Protein AF-A0A8H4TB45-F1 (afdb_monomer_lite)

Sequence (302 aa):
TLSYQISRRYGEVGLPQDTVHVNIKGSAGQSFGAYLAPGATLELEGDANDYVGKGLSGGRLIVYPPRNAVYKAEENIIIGNVCLYGATSGTCYFRGVAAERFAVRNSGVTAVVEGVGDHGCEYMTGGRILVLGSTGRNFAAGMSGGIAYVLDVNQDFHSKINMEMVEVSGLEDPAEIAFVRGLIEDHHHYTGSELAARILLDFNRALPRFVKVLPTDYKRVMLEEAAKAEAAKKAEFTLPKLPSTPAPEEEKKKHKHEEKKADLLDIEDSVSDSKAEKKRTALILDKTRGFMKYNRRSEKYR

Radius of gyration: 30.38 Å; chains: 1; bounding box: 102×66×42 Å

Foldseek 3Di:
DVQVVQCVVPNLVGDAAQQAEAEEEEEAEEQALAQPGANYEYAYADAYEYAAHHQHRHHEYEYEYHPPDPDQQLADARYYEQYNPLHAEYEYAERHEYEANACAQPRAYEYEYQEYEAAACALHAAHEYEHNYYYYAAYCHNPAFYKYKYQQPPVCVVVRYDPPFKDKDADDDPVVLVVNLVSLVVNCVRHVHPSSVVCNVVVVVSRRRIMMIGGPNHVVVVVVVVVVVVVVVVVVPPDDDDDDDDDDDDDDDDDDDDDDDDDDDDDDDDDDDPPPVVVPVVPPDDPDDPDDDDDDDDDDDD

pLDDT: mean 82.54, std 22.99, range [26.95, 98.56]

Structure (mmCIF, N/CA/C/O backbone):
data_AF-A0A8H4TB45-F1
#
_entry.id   AF-A0A8H4TB45-F1
#
loop_
_atom_site.group_PDB
_atom_site.id
_atom_site.type_symbol
_atom_site.label_atom_id
_atom_site.label_alt_id
_atom_site.label_comp_id
_atom_site.label_asym_id
_atom_site.label_entity_id
_atom_site.label_seq_id
_atom_site.pdbx_PDB_ins_code
_atom_site.Cartn_x
_atom_site.Cartn_y
_atom_site.Cartn_z
_atom_site.occupancy
_atom_site.B_iso_or_equiv
_atom_site.auth_seq_id
_atom_site.auth_comp_id
_atom_site.auth_asym_id
_atom_site.auth_atom_id
_atom_site.pdbx_PDB_model_num
ATOM 1 N N . THR A 1 1 ? 3.911 12.736 -16.464 1.00 82.12 1 THR A N 1
ATOM 2 C CA . THR A 1 1 ? 3.422 13.166 -17.798 1.00 82.12 1 THR A CA 1
ATOM 3 C C . THR A 1 1 ? 2.161 12.440 -18.234 1.00 82.12 1 THR A C 1
ATOM 5 O O . THR A 1 1 ? 1.221 13.122 -18.616 1.00 82.12 1 THR A O 1
ATOM 8 N N . LEU A 1 2 ? 2.092 11.103 -18.132 1.00 91.81 2 LEU A N 1
ATOM 9 C CA . LEU A 1 2 ? 0.875 10.329 -18.433 1.00 91.81 2 LEU A CA 1
ATOM 10 C C . LEU A 1 2 ? -0.345 10.811 -17.630 1.00 91.81 2 LEU A C 1
ATOM 12 O O . LEU A 1 2 ? -1.332 11.239 -18.220 1.00 91.81 2 LEU A O 1
ATOM 16 N N . SER A 1 3 ? -0.241 10.838 -16.298 1.00 93.06 3 SER A N 1
ATOM 17 C CA . SER A 1 3 ? -1.338 11.260 -15.416 1.00 93.06 3 SER A CA 1
ATOM 18 C C . SER A 1 3 ? -1.840 12.665 -15.728 1.00 93.06 3 SER A C 1
ATOM 20 O O . SER A 1 3 ? -3.037 12.890 -15.781 1.00 93.06 3 SER A O 1
ATOM 22 N N . TYR A 1 4 ? -0.932 13.598 -16.031 1.00 94.00 4 TYR A N 1
ATOM 23 C CA . TYR A 1 4 ? -1.295 14.959 -16.429 1.00 94.00 4 TYR A CA 1
ATOM 24 C C . TYR A 1 4 ? -2.170 14.981 -17.689 1.00 94.00 4 TYR A C 1
ATOM 26 O O . TYR A 1 4 ? -3.143 15.727 -17.744 1.00 94.00 4 TYR A O 1
ATOM 34 N N . GLN A 1 5 ? -1.849 14.160 -18.694 1.00 94.81 5 GLN A N 1
ATOM 35 C CA . GLN A 1 5 ? -2.656 14.067 -19.913 1.00 94.81 5 GLN A CA 1
ATOM 36 C C . GLN A 1 5 ? -4.030 13.448 -19.639 1.00 94.81 5 GLN A C 1
ATOM 38 O O . GLN A 1 5 ? -5.021 13.920 -20.194 1.00 94.81 5 GLN A O 1
ATOM 43 N N . ILE A 1 6 ? -4.100 12.441 -18.761 1.00 93.75 6 ILE A N 1
ATOM 44 C CA . ILE A 1 6 ? -5.364 11.826 -18.331 1.00 93.75 6 ILE A CA 1
ATOM 45 C C . ILE A 1 6 ? -6.219 12.860 -17.596 1.00 93.75 6 ILE A C 1
ATOM 47 O O . ILE A 1 6 ? -7.320 13.166 -18.046 1.00 93.75 6 ILE A O 1
ATOM 51 N N . SER A 1 7 ? -5.695 13.477 -16.537 1.00 93.38 7 SER A N 1
ATOM 52 C CA . SER A 1 7 ? -6.431 14.460 -15.736 1.00 93.38 7 SER A CA 1
ATOM 53 C C . SER A 1 7 ? -6.853 15.681 -16.553 1.00 93.38 7 SER A C 1
ATOM 55 O O . SER A 1 7 ? -7.939 16.211 -16.347 1.00 93.38 7 SER A O 1
ATOM 57 N N . ARG A 1 8 ? -6.052 16.119 -17.534 1.00 94.94 8 ARG A N 1
ATOM 58 C CA . ARG A 1 8 ? -6.453 17.219 -18.425 1.00 94.94 8 ARG A CA 1
ATOM 59 C C . ARG A 1 8 ? -7.607 16.883 -19.359 1.00 94.94 8 ARG A C 1
ATOM 61 O O . ARG A 1 8 ? -8.304 17.806 -19.769 1.00 94.94 8 ARG A O 1
ATOM 68 N N . ARG A 1 9 ? -7.765 15.618 -19.749 1.00 94.94 9 ARG A N 1
ATOM 69 C CA . ARG A 1 9 ? -8.818 15.187 -20.680 1.00 94.94 9 ARG A CA 1
ATOM 70 C C . ARG A 1 9 ? -10.074 14.699 -19.964 1.00 94.94 9 ARG A C 1
ATOM 72 O O . ARG A 1 9 ? -11.164 14.961 -20.450 1.00 94.94 9 ARG A O 1
ATOM 79 N N . TYR A 1 10 ? -9.913 14.020 -18.831 1.00 92.94 10 TYR A N 1
ATOM 80 C CA . TYR A 1 10 ? -10.989 13.312 -18.130 1.00 92.94 10 TYR A CA 1
ATOM 81 C C . TYR A 1 10 ? -11.271 13.858 -16.720 1.00 92.94 10 TYR A C 1
ATOM 83 O O . TYR A 1 10 ? -12.169 13.374 -16.036 1.00 92.94 10 TYR A O 1
ATOM 91 N N . GLY A 1 11 ? -10.533 14.881 -16.277 1.00 91.50 11 GLY A N 1
ATOM 92 C CA . GLY A 1 11 ? -10.716 15.495 -14.962 1.00 91.50 11 GLY A CA 1
ATOM 93 C C . GLY A 1 11 ? -10.368 14.552 -13.809 1.00 91.50 11 GLY A C 1
ATOM 94 O O . GLY A 1 11 ? -9.510 13.678 -13.939 1.00 91.50 11 GLY A O 1
ATOM 95 N N . GLU A 1 12 ? -11.037 14.755 -12.672 1.00 86.44 12 GLU A N 1
ATOM 96 C CA . GLU A 1 12 ? -10.841 13.965 -11.447 1.00 86.44 12 GLU A CA 1
ATOM 97 C C . GLU A 1 12 ? -11.384 12.537 -11.557 1.00 86.44 12 GLU A C 1
ATOM 99 O O . GLU A 1 12 ? -10.816 11.630 -10.959 1.00 86.44 12 GLU A O 1
ATOM 104 N N . VAL A 1 13 ? -12.441 12.324 -12.351 1.00 90.62 13 VAL A N 1
ATOM 105 C CA . VAL A 1 13 ? -13.028 10.989 -12.571 1.00 90.62 13 VAL A CA 1
ATOM 106 C C . VAL A 1 13 ? -12.013 10.052 -13.231 1.00 90.62 13 VAL A C 1
ATOM 108 O O . VAL A 1 13 ? -11.974 8.864 -12.926 1.00 90.62 13 VAL A O 1
ATOM 111 N N . GLY A 1 14 ? -11.154 10.596 -14.097 1.00 92.00 14 GLY A N 1
ATOM 112 C CA . GLY A 1 14 ? -10.117 9.832 -14.778 1.00 92.00 14 GLY A CA 1
ATOM 113 C C . GLY A 1 14 ? -10.690 8.811 -15.761 1.00 92.00 14 GLY A C 1
ATOM 114 O O . GLY A 1 14 ? -11.716 9.043 -16.401 1.00 92.00 14 GLY A O 1
ATOM 115 N N . LEU A 1 15 ? -9.980 7.699 -15.928 1.00 93.62 15 LEU A N 1
ATOM 116 C CA . LEU A 1 15 ? -10.375 6.599 -16.805 1.00 93.62 15 LEU A CA 1
ATOM 117 C C . LEU A 1 15 ? -10.959 5.434 -15.990 1.00 93.62 15 LEU A C 1
ATOM 119 O O . LEU A 1 15 ? -10.641 5.303 -14.805 1.00 93.62 15 LEU A O 1
ATOM 123 N N . PRO A 1 16 ? -11.750 4.543 -16.619 1.00 93.75 16 PRO A N 1
ATOM 124 C CA . PRO A 1 16 ? -12.086 3.255 -16.020 1.00 93.75 16 PRO A CA 1
ATOM 125 C C . PRO A 1 16 ? -10.830 2.499 -15.563 1.00 93.75 16 PRO A C 1
ATOM 127 O O . PRO A 1 16 ? -9.755 2.644 -16.154 1.00 93.75 16 PRO A O 1
ATOM 130 N N . GLN A 1 17 ? -10.967 1.684 -14.518 1.00 89.62 17 GLN A N 1
ATOM 131 C CA . GLN A 1 17 ? -9.856 0.916 -13.953 1.00 89.62 17 GLN A CA 1
ATOM 132 C C . GLN A 1 17 ? -9.145 0.078 -15.033 1.00 89.62 17 GLN A C 1
ATOM 134 O O . GLN A 1 17 ? -9.801 -0.489 -15.902 1.00 89.62 17 GLN A O 1
ATOM 139 N N . ASP A 1 18 ? -7.810 0.024 -14.977 1.00 89.19 18 ASP A N 1
ATOM 140 C CA . ASP A 1 18 ? -6.952 -0.748 -15.894 1.00 89.19 18 ASP A CA 1
ATOM 141 C C . ASP A 1 18 ? -7.068 -0.383 -17.391 1.00 89.19 18 ASP A C 1
ATOM 143 O O . ASP A 1 18 ? -6.648 -1.145 -18.259 1.00 89.19 18 ASP A O 1
ATOM 147 N N . THR A 1 19 ? -7.562 0.817 -17.724 1.00 94.12 19 THR A N 1
ATOM 148 C CA . THR A 1 19 ? -7.600 1.296 -19.121 1.00 94.12 19 THR A CA 1
ATOM 149 C C . THR A 1 19 ? -6.197 1.432 -19.722 1.00 94.12 19 THR A C 1
ATOM 151 O O . THR A 1 19 ? -5.995 1.173 -20.909 1.00 94.12 19 THR A O 1
ATOM 154 N N . VAL A 1 20 ? -5.219 1.868 -18.923 1.00 95.31 20 VAL A N 1
ATOM 155 C CA . VAL A 1 20 ? -3.820 1.998 -19.347 1.00 95.31 20 VAL A CA 1
ATOM 156 C C . VAL A 1 20 ? -2.955 1.128 -18.454 1.00 95.31 20 VAL A C 1
ATOM 158 O O . VAL A 1 20 ? -2.699 1.494 -17.312 1.00 95.31 20 VAL A O 1
ATOM 161 N N . HIS A 1 21 ? -2.458 0.016 -18.988 1.00 96.81 21 HIS A N 1
ATOM 162 C CA . HIS A 1 21 ? -1.525 -0.869 -18.290 1.00 96.81 21 HIS A CA 1
ATOM 163 C C . HIS A 1 21 ? -0.130 -0.736 -18.899 1.00 96.81 21 HIS A C 1
ATOM 165 O O . HIS A 1 21 ? 0.060 -0.963 -20.095 1.00 96.81 21 HIS A O 1
ATOM 171 N N . VAL A 1 22 ? 0.849 -0.340 -18.084 1.00 96.75 22 VAL A N 1
ATOM 172 C CA . VAL A 1 22 ? 2.247 -0.197 -18.506 1.00 96.75 22 VAL A CA 1
ATOM 173 C C . VAL A 1 22 ? 3.111 -1.205 -17.763 1.00 96.75 22 VAL A C 1
ATOM 175 O O . VAL A 1 22 ? 3.264 -1.107 -16.547 1.00 96.75 22 VAL A O 1
ATOM 178 N N . ASN A 1 23 ? 3.711 -2.125 -18.517 1.00 96.81 23 ASN A N 1
ATOM 179 C CA . ASN A 1 23 ? 4.646 -3.122 -18.000 1.00 96.81 23 ASN A CA 1
ATOM 180 C C . ASN A 1 23 ? 6.078 -2.620 -18.159 1.00 96.81 23 ASN A C 1
ATOM 182 O O . ASN A 1 23 ? 6.507 -2.269 -19.261 1.00 96.81 23 ASN A O 1
ATOM 186 N N . ILE A 1 24 ? 6.814 -2.586 -17.056 1.00 97.44 24 ILE A N 1
ATOM 187 C CA . ILE A 1 24 ? 8.153 -2.011 -16.960 1.00 97.44 24 ILE A CA 1
ATOM 188 C C . ILE A 1 24 ? 9.070 -3.063 -16.346 1.00 97.44 24 ILE A C 1
ATOM 190 O O . ILE A 1 24 ? 8.673 -3.795 -15.443 1.00 97.44 24 ILE A O 1
ATOM 194 N N . LYS A 1 25 ? 10.301 -3.147 -16.851 1.00 97.38 25 LYS A N 1
ATOM 195 C CA . LYS A 1 25 ? 11.325 -4.061 -16.341 1.00 97.38 25 LYS A CA 1
ATOM 196 C C . LYS A 1 25 ? 12.595 -3.295 -16.001 1.00 97.38 25 LYS A C 1
ATOM 198 O O . LYS A 1 25 ? 13.011 -2.441 -16.786 1.00 97.38 25 LYS A O 1
ATOM 203 N N . GLY A 1 26 ? 13.220 -3.640 -14.880 1.00 96.31 26 GLY A N 1
ATOM 204 C CA . GLY A 1 26 ? 14.464 -3.030 -14.403 1.00 96.31 26 GLY A CA 1
ATOM 205 C C . GLY A 1 26 ? 14.270 -2.199 -13.135 1.00 96.31 26 GLY A C 1
ATOM 206 O O . GLY A 1 26 ? 13.299 -2.391 -12.415 1.00 96.31 26 GLY A O 1
ATOM 207 N N . SER A 1 27 ? 15.197 -1.278 -12.870 1.00 97.12 27 SER A N 1
ATOM 208 C CA . SER A 1 27 ? 15.164 -0.435 -11.669 1.00 97.12 27 SER A CA 1
ATOM 209 C C . SER A 1 27 ? 14.551 0.930 -11.978 1.00 97.12 27 SER A C 1
ATOM 211 O O . SER A 1 27 ? 15.012 1.652 -12.872 1.00 97.12 27 SER A O 1
ATOM 213 N N . ALA A 1 28 ? 13.494 1.296 -11.258 1.00 97.31 28 ALA A N 1
ATOM 214 C CA . ALA A 1 28 ? 12.872 2.602 -11.379 1.00 97.31 28 ALA A CA 1
ATOM 215 C C . ALA A 1 28 ? 13.592 3.648 -10.512 1.00 97.31 28 ALA A C 1
ATOM 217 O O . ALA A 1 28 ? 13.928 3.436 -9.343 1.00 97.31 28 ALA A O 1
ATOM 218 N N . GLY A 1 29 ? 13.795 4.832 -11.090 1.00 96.69 29 GLY A N 1
ATOM 219 C CA . GLY A 1 29 ? 14.295 5.992 -10.357 1.00 96.69 29 GLY A CA 1
ATOM 220 C C . GLY A 1 29 ? 13.297 6.521 -9.320 1.00 96.69 29 GLY A C 1
ATOM 221 O O . GLY A 1 29 ? 12.229 5.955 -9.083 1.00 96.69 29 GLY A O 1
ATOM 222 N N . GLN A 1 30 ? 13.643 7.650 -8.707 1.00 96.94 30 GLN A N 1
ATOM 223 C CA . GLN A 1 30 ? 12.799 8.287 -7.697 1.00 96.94 30 GLN A CA 1
ATOM 224 C C . GLN A 1 30 ? 11.426 8.695 -8.251 1.00 96.94 30 GLN A C 1
ATOM 226 O O . GLN A 1 30 ? 11.291 9.084 -9.413 1.00 96.94 30 GLN A O 1
ATOM 231 N N . SER A 1 31 ? 10.417 8.710 -7.376 1.00 96.69 31 SER A N 1
ATOM 232 C CA . SER A 1 31 ? 9.051 9.157 -7.698 1.00 96.69 31 SER A CA 1
ATOM 233 C C . SER A 1 31 ? 8.347 8.320 -8.775 1.00 96.69 31 SER A C 1
ATOM 235 O O . SER A 1 31 ? 7.494 8.828 -9.511 1.00 96.69 31 SER A O 1
ATOM 237 N N . PHE A 1 32 ? 8.677 7.030 -8.867 1.00 97.81 32 PHE A N 1
ATOM 238 C CA . PHE A 1 32 ? 7.957 6.101 -9.730 1.00 97.81 32 PHE A CA 1
ATOM 239 C C . PHE A 1 32 ? 6.456 6.111 -9.407 1.00 97.81 32 PHE A C 1
ATOM 241 O O . PHE A 1 32 ? 6.061 5.978 -8.252 1.00 97.81 32 PHE A O 1
ATOM 248 N N . GLY A 1 33 ? 5.602 6.309 -10.414 1.00 96.31 33 GLY A N 1
ATOM 249 C CA . GLY A 1 33 ? 4.151 6.344 -10.204 1.00 96.31 33 GLY A CA 1
ATOM 250 C C . GLY A 1 33 ? 3.622 7.557 -9.430 1.00 96.31 33 GLY A C 1
ATOM 251 O O . GLY A 1 33 ? 2.497 7.514 -8.932 1.00 96.31 33 GLY A O 1
ATOM 252 N N . ALA A 1 34 ? 4.396 8.640 -9.311 1.00 96.88 34 ALA A N 1
ATOM 253 C CA . ALA A 1 34 ? 3.929 9.846 -8.636 1.00 96.88 34 ALA A CA 1
ATOM 254 C C . ALA A 1 34 ? 2.685 10.448 -9.316 1.00 96.88 34 ALA A C 1
ATOM 256 O O . ALA A 1 34 ? 2.632 10.588 -10.544 1.00 96.88 34 ALA A O 1
ATOM 257 N N . TYR A 1 35 ? 1.698 10.829 -8.502 1.00 96.56 35 TYR A N 1
ATOM 258 C CA . TYR A 1 35 ? 0.421 11.404 -8.934 1.00 96.56 35 TYR A CA 1
ATOM 259 C C . TYR A 1 35 ? -0.293 10.567 -10.005 1.00 96.56 35 TYR A C 1
ATOM 261 O O . TYR A 1 35 ? -0.845 11.116 -10.961 1.00 96.56 35 TYR A O 1
ATOM 269 N N . LEU A 1 36 ? -0.227 9.232 -9.920 1.00 96.38 36 LEU A N 1
ATOM 270 C CA . LEU A 1 36 ? -0.893 8.364 -10.892 1.00 96.38 36 LEU A CA 1
ATOM 271 C C . LEU A 1 36 ? -2.411 8.574 -10.844 1.00 96.38 36 LEU A C 1
ATOM 273 O O . LEU A 1 36 ? -3.022 8.444 -9.782 1.00 96.38 36 LEU A O 1
ATOM 277 N N . ALA A 1 37 ? -2.981 8.922 -11.998 1.00 95.81 37 ALA A N 1
ATOM 278 C CA . ALA A 1 37 ? -4.401 9.209 -12.162 1.00 95.81 37 ALA A CA 1
ATOM 279 C C . ALA A 1 37 ? -5.242 7.918 -12.224 1.00 95.81 37 ALA A C 1
ATOM 281 O O . ALA A 1 37 ? -4.694 6.857 -12.551 1.00 95.81 37 ALA A O 1
ATOM 282 N N . PRO A 1 38 ? -6.564 7.997 -11.976 1.00 95.81 38 PRO A N 1
ATOM 283 C CA . PRO A 1 38 ? -7.455 6.845 -12.065 1.00 95.81 38 PRO A CA 1
ATOM 284 C C . PRO A 1 38 ? -7.435 6.206 -13.459 1.00 95.81 38 PRO A C 1
ATOM 286 O O . PRO A 1 38 ? -7.382 6.903 -14.479 1.00 95.81 38 PRO A O 1
ATOM 289 N N . GLY A 1 39 ? -7.458 4.872 -13.482 1.00 93.50 39 GLY A N 1
ATOM 290 C CA . GLY A 1 39 ? -7.441 4.050 -14.695 1.00 93.50 39 GLY A CA 1
ATOM 291 C C . GLY A 1 39 ? -6.064 3.785 -15.311 1.00 93.50 39 GLY A C 1
ATOM 292 O O . GLY A 1 39 ? -5.978 3.058 -16.301 1.00 93.50 39 GLY A O 1
ATOM 293 N N . ALA A 1 40 ? -4.991 4.330 -14.729 1.00 96.88 40 ALA A N 1
ATOM 294 C CA . ALA A 1 40 ? -3.623 3.948 -15.061 1.00 96.88 40 ALA A CA 1
ATOM 295 C C . ALA A 1 40 ? -3.069 2.932 -14.051 1.00 96.88 40 ALA A C 1
ATOM 297 O O . ALA A 1 40 ? -3.164 3.131 -12.837 1.00 96.88 40 ALA A O 1
ATOM 298 N N . THR A 1 41 ? -2.433 1.892 -14.579 1.00 97.75 41 THR A N 1
ATOM 299 C CA . THR A 1 41 ? -1.809 0.794 -13.844 1.00 97.75 41 THR A CA 1
ATOM 300 C C . THR A 1 41 ? -0.364 0.667 -14.290 1.00 97.75 41 THR A C 1
ATOM 302 O O . THR A 1 41 ? -0.082 0.478 -15.476 1.00 97.75 41 THR A O 1
ATOM 305 N N . LEU A 1 42 ? 0.564 0.825 -13.347 1.00 97.88 42 LEU A N 1
ATOM 306 C CA . LEU A 1 42 ? 1.990 0.638 -13.595 1.00 97.88 42 LEU A CA 1
ATOM 307 C C . LEU A 1 42 ? 2.451 -0.630 -12.891 1.00 97.88 42 LEU A C 1
ATOM 309 O O . LEU A 1 42 ? 2.329 -0.743 -11.670 1.00 97.88 42 LEU A O 1
ATOM 313 N N . GLU A 1 43 ? 3.002 -1.547 -13.671 1.00 98.00 43 GLU A N 1
ATOM 314 C CA . GLU A 1 43 ? 3.551 -2.809 -13.203 1.00 98.00 43 GLU A CA 1
ATOM 315 C C . GLU A 1 43 ? 5.059 -2.818 -13.442 1.00 98.00 43 GLU A C 1
ATOM 317 O O . GLU A 1 43 ? 5.521 -2.638 -14.571 1.00 98.00 43 GLU A O 1
ATOM 322 N N . LEU A 1 44 ? 5.828 -2.992 -12.371 1.00 98.25 44 LEU A N 1
ATOM 323 C CA . LEU A 1 44 ? 7.283 -2.985 -12.385 1.00 98.25 44 LEU A CA 1
ATOM 324 C C . LEU A 1 44 ? 7.824 -4.343 -11.932 1.00 98.25 44 LEU A C 1
ATOM 326 O O . LEU A 1 44 ? 7.715 -4.703 -10.761 1.00 98.25 44 LEU A O 1
ATOM 330 N N . GLU A 1 45 ? 8.445 -5.059 -12.867 1.00 98.06 45 GLU A N 1
ATOM 331 C CA . GLU A 1 45 ? 9.282 -6.226 -12.591 1.00 98.06 45 GLU A CA 1
ATOM 332 C C . GLU A 1 45 ? 10.723 -5.749 -12.329 1.00 98.06 45 GLU A C 1
ATOM 334 O O . GLU A 1 45 ? 11.477 -5.447 -13.261 1.00 98.06 45 GLU A O 1
ATOM 339 N N . GLY A 1 46 ? 11.097 -5.653 -11.055 1.00 96.81 46 GLY A N 1
ATOM 340 C CA . GLY A 1 46 ? 12.370 -5.107 -10.600 1.00 96.81 46 GLY A CA 1
ATOM 341 C C . GLY A 1 46 ? 12.256 -4.437 -9.233 1.00 96.81 46 GLY A C 1
ATOM 342 O O . GLY A 1 46 ? 11.571 -4.933 -8.343 1.00 96.81 46 GLY A O 1
ATOM 343 N N . ASP A 1 47 ? 12.945 -3.316 -9.076 1.00 97.06 47 ASP A N 1
ATOM 344 C CA . ASP A 1 47 ? 13.052 -2.535 -7.844 1.00 97.06 47 ASP A CA 1
ATOM 345 C C . ASP A 1 47 ? 12.820 -1.044 -8.122 1.00 97.06 47 ASP A C 1
ATOM 347 O O . ASP A 1 47 ? 12.891 -0.587 -9.265 1.00 97.06 47 ASP A O 1
ATOM 351 N N . ALA A 1 48 ? 12.522 -0.263 -7.088 1.00 97.81 48 ALA A N 1
ATOM 352 C CA . ALA A 1 48 ? 12.338 1.176 -7.215 1.00 97.81 48 ALA A CA 1
ATOM 353 C C . ALA A 1 48 ? 12.993 1.948 -6.066 1.00 97.81 48 ALA A C 1
ATOM 355 O O . ALA A 1 48 ? 13.004 1.522 -4.913 1.00 97.81 48 ALA A O 1
ATOM 356 N N . ASN A 1 49 ? 13.492 3.142 -6.380 1.00 97.56 49 ASN A N 1
ATOM 357 C CA . ASN A 1 49 ? 14.057 4.064 -5.394 1.00 97.56 49 ASN A CA 1
ATOM 358 C C . ASN A 1 49 ? 12.962 4.782 -4.575 1.00 97.56 49 ASN A C 1
ATOM 360 O O . ASN A 1 49 ? 11.801 4.380 -4.554 1.00 97.56 49 ASN A O 1
ATOM 364 N N . ASP A 1 50 ? 13.330 5.851 -3.868 1.00 98.19 50 ASP A N 1
ATOM 365 C CA . ASP A 1 50 ? 12.434 6.595 -2.978 1.00 98.19 50 ASP A CA 1
ATOM 366 C C . ASP A 1 50 ? 11.193 7.186 -3.676 1.00 98.19 50 ASP A C 1
ATOM 368 O O . ASP A 1 50 ? 11.184 7.484 -4.878 1.00 98.19 50 ASP A O 1
ATOM 372 N N . TYR A 1 51 ? 10.169 7.483 -2.872 1.00 97.81 51 TYR A N 1
ATOM 373 C CA . TYR A 1 51 ? 8.954 8.208 -3.261 1.00 97.81 51 TYR A CA 1
ATOM 374 C C . TYR A 1 51 ? 8.035 7.477 -4.247 1.00 97.81 51 TYR A C 1
ATOM 376 O O . TYR A 1 51 ? 7.263 8.127 -4.963 1.00 97.81 51 TYR A O 1
ATOM 384 N N . VAL A 1 52 ? 8.071 6.143 -4.286 1.00 98.38 52 VAL A N 1
ATOM 385 C CA . VAL A 1 52 ? 7.120 5.361 -5.092 1.00 98.38 52 VAL A CA 1
ATOM 386 C C . VAL A 1 52 ? 5.689 5.743 -4.721 1.00 98.38 52 VAL A C 1
ATOM 388 O O . VAL A 1 52 ? 5.325 5.775 -3.547 1.00 98.38 52 VAL A O 1
ATOM 391 N N . GLY A 1 53 ? 4.877 6.086 -5.717 1.00 97.44 53 GLY A N 1
ATOM 392 C CA . GLY A 1 53 ? 3.487 6.494 -5.525 1.00 97.44 53 GLY A CA 1
ATOM 393 C C . GLY A 1 53 ? 3.305 7.776 -4.713 1.00 97.44 53 GLY A C 1
ATOM 394 O O . GLY A 1 53 ? 2.258 7.966 -4.096 1.00 97.44 53 GLY A O 1
ATOM 395 N N . LYS A 1 54 ? 4.295 8.677 -4.694 1.00 97.69 54 LYS A N 1
ATOM 396 C CA . LYS A 1 54 ? 4.140 10.014 -4.099 1.00 97.69 54 LYS A CA 1
ATOM 397 C C . LYS A 1 54 ? 2.886 10.706 -4.638 1.00 97.69 54 LYS A C 1
ATOM 399 O O . LYS A 1 54 ? 2.749 10.899 -5.846 1.00 97.69 54 LYS A O 1
ATOM 404 N N . GLY A 1 55 ? 1.989 11.104 -3.741 1.00 96.69 55 GLY A N 1
ATOM 405 C CA . GLY A 1 55 ? 0.733 11.760 -4.091 1.00 96.69 55 GLY A CA 1
ATOM 406 C C . GLY A 1 55 ? -0.179 10.919 -4.986 1.00 96.69 55 GLY A C 1
ATOM 407 O O . GLY A 1 55 ? -0.878 11.491 -5.820 1.00 96.69 55 GLY A O 1
ATOM 408 N N . LEU A 1 56 ? -0.146 9.582 -4.881 1.00 97.06 56 LEU A N 1
ATOM 409 C CA . LEU A 1 56 ? -1.021 8.701 -5.662 1.00 97.06 56 LEU A CA 1
ATOM 410 C C . LEU A 1 56 ? -2.484 9.164 -5.565 1.00 97.06 56 LEU A C 1
ATOM 412 O O . LEU A 1 56 ? -2.966 9.486 -4.479 1.00 97.06 56 LEU A O 1
ATOM 416 N N . SER A 1 57 ? -3.144 9.256 -6.720 1.00 95.00 57 SER A N 1
ATOM 417 C CA . SER A 1 57 ? -4.445 9.916 -6.885 1.00 95.00 57 SER A CA 1
ATOM 418 C C . SER A 1 57 ? -5.414 9.046 -7.698 1.00 95.00 57 SER A C 1
ATOM 420 O O . SER A 1 57 ? -6.102 9.539 -8.587 1.00 95.00 57 SER A O 1
ATOM 422 N N . GLY A 1 58 ? -5.426 7.739 -7.430 1.00 93.62 58 GLY A N 1
ATOM 423 C CA . GLY A 1 58 ? -6.430 6.797 -7.937 1.00 93.62 58 GLY A CA 1
ATOM 424 C C . GLY A 1 58 ? -5.893 5.691 -8.841 1.00 93.62 58 GLY A C 1
ATOM 425 O O . GLY A 1 58 ? -6.601 4.720 -9.084 1.00 93.62 58 GLY A O 1
ATOM 426 N N . GLY A 1 59 ? -4.655 5.799 -9.328 1.00 96.12 59 GLY A N 1
ATOM 427 C CA . GLY A 1 59 ? -4.034 4.737 -10.124 1.00 96.12 59 GLY A CA 1
ATOM 428 C C . GLY A 1 59 ? -3.654 3.490 -9.314 1.00 96.12 59 GLY A C 1
ATOM 429 O O . GLY A 1 59 ? -3.703 3.485 -8.079 1.00 96.12 59 GLY A O 1
ATOM 430 N N . ARG A 1 60 ? -3.221 2.437 -10.018 1.00 97.69 60 ARG A N 1
ATOM 431 C CA . ARG A 1 60 ? -2.686 1.207 -9.415 1.00 97.69 60 ARG A CA 1
ATOM 432 C C . ARG A 1 60 ? -1.176 1.091 -9.617 1.00 97.69 60 ARG A C 1
ATOM 434 O O . ARG A 1 60 ? -0.674 1.301 -10.719 1.00 97.69 60 ARG A O 1
ATOM 441 N N . LEU A 1 61 ? -0.460 0.725 -8.556 1.00 98.00 61 LEU A N 1
ATOM 442 C CA . LEU A 1 61 ? 0.977 0.438 -8.600 1.00 98.00 61 LEU A CA 1
ATOM 443 C C . LEU A 1 61 ? 1.249 -0.996 -8.171 1.00 98.00 61 LEU A C 1
ATOM 445 O O . LEU A 1 61 ? 0.785 -1.432 -7.121 1.00 98.00 61 LEU A O 1
ATOM 449 N N . ILE A 1 62 ? 2.020 -1.712 -8.975 1.00 98.44 62 ILE A N 1
ATOM 450 C CA . ILE A 1 62 ? 2.424 -3.088 -8.714 1.00 98.44 62 ILE A CA 1
ATOM 451 C C . ILE A 1 62 ? 3.946 -3.139 -8.855 1.00 98.44 62 ILE A C 1
ATOM 453 O O . ILE A 1 62 ? 4.475 -2.743 -9.893 1.00 98.44 62 ILE A O 1
ATOM 457 N N . VAL A 1 63 ? 4.655 -3.596 -7.823 1.00 98.31 63 VAL A N 1
ATOM 458 C CA . VAL A 1 63 ? 6.114 -3.795 -7.871 1.00 98.31 63 VAL A CA 1
ATOM 459 C C . VAL A 1 63 ? 6.448 -5.170 -7.312 1.00 98.31 63 VAL A C 1
ATOM 461 O O . VAL A 1 63 ? 6.029 -5.513 -6.204 1.00 98.31 63 VAL A O 1
ATOM 464 N N . TYR A 1 64 ? 7.196 -5.958 -8.075 1.00 97.88 64 TYR A N 1
ATOM 465 C CA . TYR A 1 64 ? 7.648 -7.289 -7.679 1.00 97.88 64 TYR A CA 1
ATOM 466 C C . TYR A 1 64 ? 9.043 -7.577 -8.243 1.00 97.88 64 TYR A C 1
ATOM 468 O O . TYR A 1 64 ? 9.400 -7.029 -9.286 1.00 97.88 64 TYR A O 1
ATOM 476 N N . PRO A 1 65 ? 9.849 -8.422 -7.574 1.00 96.38 65 PRO A N 1
ATOM 477 C CA . PRO A 1 65 ? 11.205 -8.702 -8.023 1.00 96.38 65 PRO A CA 1
ATOM 478 C C . PRO A 1 65 ? 11.184 -9.471 -9.350 1.00 96.38 65 PRO A C 1
ATOM 480 O O . PRO A 1 65 ? 10.179 -10.109 -9.672 1.00 96.38 65 PRO A O 1
ATOM 483 N N . PRO A 1 66 ? 12.292 -9.486 -10.109 1.00 94.44 66 PRO A N 1
ATOM 484 C CA . PRO A 1 66 ? 12.396 -10.292 -11.321 1.00 94.44 66 PRO A CA 1
ATOM 485 C C . PRO A 1 66 ? 11.950 -11.737 -11.079 1.00 94.44 66 PRO A C 1
ATOM 487 O O . PRO A 1 66 ? 12.290 -12.330 -10.055 1.00 94.44 66 PRO A O 1
ATOM 490 N N . ARG A 1 67 ? 11.203 -12.340 -12.011 1.00 89.81 67 ARG A N 1
ATOM 491 C CA . ARG A 1 67 ? 10.629 -13.691 -11.802 1.00 89.81 67 ARG A CA 1
ATOM 492 C C . ARG A 1 67 ? 11.681 -14.788 -11.607 1.00 89.81 67 ARG A C 1
ATOM 494 O O . ARG A 1 67 ? 11.362 -15.853 -11.095 1.00 89.81 67 ARG A O 1
ATOM 501 N N . ASN A 1 68 ? 12.915 -14.532 -12.032 1.00 89.62 68 ASN A N 1
ATOM 502 C CA . ASN A 1 68 ? 14.080 -15.398 -11.861 1.00 89.62 68 ASN A CA 1
ATOM 503 C C . ASN A 1 68 ? 14.933 -15.048 -10.625 1.00 89.62 68 ASN A C 1
ATOM 505 O O . ASN A 1 68 ? 16.033 -15.584 -10.483 1.00 89.62 68 ASN A O 1
ATOM 509 N N . ALA A 1 69 ? 14.473 -14.136 -9.764 1.00 88.81 69 ALA A N 1
ATOM 510 C CA . ALA A 1 69 ? 15.146 -13.816 -8.514 1.00 88.81 69 ALA A CA 1
ATOM 511 C C . ALA A 1 69 ? 15.225 -15.062 -7.618 1.00 88.81 69 ALA A C 1
ATOM 513 O O . ALA A 1 69 ? 14.243 -15.772 -7.426 1.00 88.81 69 ALA A O 1
ATOM 514 N N . VAL A 1 70 ? 16.416 -15.317 -7.071 1.00 89.62 70 VAL A N 1
ATOM 515 C CA . VAL A 1 70 ? 16.699 -16.494 -6.224 1.00 89.62 70 VAL A CA 1
ATOM 516 C C . VAL A 1 70 ? 16.569 -16.160 -4.730 1.00 89.62 70 VAL A C 1
ATOM 518 O O . VAL A 1 70 ? 16.529 -17.049 -3.884 1.00 89.62 70 VAL A O 1
ATOM 521 N N . TYR A 1 71 ? 16.515 -14.872 -4.387 1.00 90.00 71 TYR A N 1
ATOM 522 C CA . TYR A 1 71 ? 16.367 -14.398 -3.014 1.00 90.00 71 TYR A CA 1
ATOM 523 C C . TYR A 1 71 ? 14.892 -14.305 -2.609 1.00 90.00 71 TYR A C 1
ATOM 525 O O . TYR A 1 71 ? 14.006 -14.118 -3.442 1.00 90.00 71 TYR A O 1
ATOM 533 N N . LYS A 1 72 ? 14.631 -14.391 -1.302 1.00 90.44 72 LYS A N 1
ATOM 534 C CA . LYS A 1 72 ? 13.289 -14.214 -0.741 1.00 90.44 72 LYS A CA 1
ATOM 535 C C . LYS A 1 72 ? 12.877 -12.750 -0.801 1.00 90.44 72 LYS A C 1
ATOM 537 O O . LYS A 1 72 ? 13.553 -11.896 -0.228 1.00 90.44 72 LYS A O 1
ATOM 542 N N . ALA A 1 73 ? 11.776 -12.457 -1.481 1.00 91.06 73 ALA A N 1
ATOM 543 C CA . ALA A 1 73 ? 11.309 -11.086 -1.656 1.00 91.06 73 ALA A CA 1
ATOM 544 C C . ALA A 1 73 ? 10.972 -10.426 -0.310 1.00 91.06 73 ALA A C 1
ATOM 546 O O . ALA A 1 73 ? 11.336 -9.276 -0.079 1.00 91.06 73 ALA A O 1
ATOM 547 N N . GLU A 1 74 ? 10.373 -11.187 0.607 1.00 91.50 74 GLU A N 1
ATOM 548 C CA . GLU A 1 74 ? 9.908 -10.712 1.911 1.00 91.50 74 GLU A CA 1
ATOM 549 C C . GLU A 1 74 ? 11.033 -10.306 2.883 1.00 91.50 74 GLU A C 1
ATOM 551 O O . GLU A 1 74 ? 10.769 -9.671 3.899 1.00 91.50 74 GLU A O 1
ATOM 556 N N . GLU A 1 75 ? 12.287 -10.650 2.578 1.00 92.94 75 GLU A N 1
ATOM 557 C CA . GLU A 1 75 ? 13.472 -10.301 3.379 1.00 92.94 75 GLU A CA 1
ATOM 558 C C . GLU A 1 75 ? 14.308 -9.177 2.730 1.00 92.94 75 GLU A C 1
ATOM 560 O O . GLU A 1 75 ? 15.325 -8.766 3.288 1.00 92.94 75 GLU A O 1
ATOM 565 N N . ASN A 1 76 ? 13.912 -8.674 1.553 1.00 95.62 76 ASN A N 1
ATOM 566 C CA . ASN A 1 76 ? 14.712 -7.742 0.756 1.00 95.62 76 ASN A CA 1
ATOM 567 C C . ASN A 1 76 ? 13.955 -6.453 0.424 1.00 95.62 76 ASN A C 1
ATOM 569 O O . ASN A 1 76 ? 12.756 -6.464 0.143 1.00 95.62 76 ASN A O 1
ATOM 573 N N . ILE A 1 77 ? 14.681 -5.331 0.425 1.00 96.69 77 ILE A N 1
ATOM 574 C CA . ILE A 1 77 ? 14.119 -4.026 0.069 1.00 96.69 77 ILE A CA 1
ATOM 575 C C . ILE A 1 77 ? 13.840 -3.993 -1.432 1.00 96.69 77 ILE A C 1
ATOM 577 O O . ILE A 1 77 ? 14.741 -4.223 -2.237 1.00 96.69 77 ILE A O 1
ATOM 581 N N . ILE A 1 78 ? 12.598 -3.678 -1.793 1.00 97.12 78 ILE A N 1
ATOM 582 C CA . ILE A 1 78 ? 12.160 -3.542 -3.187 1.00 97.12 78 ILE A CA 1
ATOM 583 C C . ILE A 1 78 ? 11.752 -2.113 -3.547 1.00 97.12 78 ILE A C 1
ATOM 585 O O . ILE A 1 78 ? 11.868 -1.713 -4.704 1.00 97.12 78 ILE A O 1
ATOM 589 N N . ILE A 1 79 ? 11.291 -1.338 -2.563 1.00 98.00 79 ILE A N 1
ATOM 590 C CA . ILE A 1 79 ? 10.969 0.080 -2.729 1.00 98.00 79 ILE A CA 1
ATOM 591 C C . ILE A 1 79 ? 11.674 0.922 -1.666 1.00 98.00 79 ILE A C 1
ATOM 593 O O . ILE A 1 79 ? 11.768 0.524 -0.502 1.00 98.00 79 ILE A O 1
ATOM 597 N N . GLY A 1 80 ? 12.162 2.091 -2.080 1.00 97.00 80 GLY A N 1
ATOM 598 C CA . GLY A 1 80 ? 12.891 3.022 -1.221 1.00 97.00 80 GLY A CA 1
ATOM 599 C C . GLY A 1 80 ? 12.027 3.732 -0.171 1.00 97.00 80 GLY A C 1
ATOM 600 O O . GLY A 1 80 ? 10.925 3.309 0.187 1.00 97.00 80 GLY A O 1
ATOM 601 N N . ASN A 1 81 ? 12.544 4.843 0.347 1.00 98.06 81 ASN A N 1
ATOM 602 C CA . ASN A 1 81 ? 11.939 5.561 1.464 1.00 98.06 81 ASN A CA 1
ATOM 603 C C . ASN A 1 81 ? 10.739 6.408 1.030 1.00 98.06 81 ASN A C 1
ATOM 605 O O . ASN A 1 81 ? 10.610 6.810 -0.130 1.00 98.06 81 ASN A O 1
ATOM 609 N N . VAL A 1 82 ? 9.8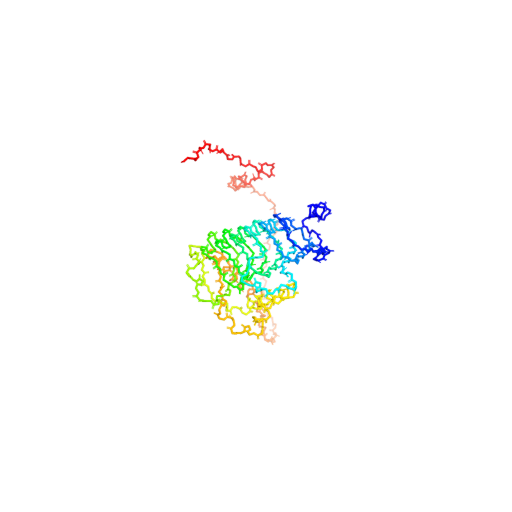91 6.769 1.997 1.00 97.00 82 VAL A N 1
ATOM 610 C CA . VAL A 1 82 ? 8.842 7.796 1.829 1.00 97.00 82 VAL A CA 1
ATOM 611 C C . VAL A 1 82 ? 7.859 7.453 0.693 1.00 97.00 82 VAL A C 1
ATOM 613 O O . VAL A 1 82 ? 7.350 8.317 -0.029 1.00 97.00 82 VAL A O 1
ATOM 616 N N . CYS A 1 83 ? 7.591 6.159 0.512 1.00 97.44 83 CYS A N 1
ATOM 617 C CA . CYS A 1 83 ? 6.604 5.674 -0.445 1.00 97.44 83 CYS A CA 1
ATOM 618 C C . CYS A 1 83 ? 5.184 6.083 -0.024 1.00 97.44 83 CYS A C 1
ATOM 620 O O . CYS A 1 83 ? 4.866 6.138 1.163 1.00 97.44 83 CYS A O 1
ATOM 622 N N . LEU A 1 84 ? 4.322 6.352 -1.007 1.00 97.75 84 LEU A N 1
ATOM 623 C CA . LEU A 1 84 ? 2.925 6.780 -0.837 1.00 97.75 84 LEU A CA 1
ATOM 624 C C . LEU A 1 84 ? 2.749 8.095 -0.067 1.00 97.75 84 LEU A C 1
ATOM 626 O O . LEU A 1 84 ? 1.695 8.354 0.514 1.00 97.75 84 LEU A O 1
ATOM 630 N N . TYR A 1 85 ? 3.772 8.950 -0.086 1.00 98.06 85 TYR A N 1
ATOM 631 C CA . TYR A 1 85 ? 3.732 10.226 0.613 1.00 98.06 85 TYR A CA 1
ATOM 632 C C . TYR A 1 85 ? 2.559 11.102 0.172 1.00 98.06 85 TYR A C 1
ATOM 634 O O . TYR A 1 85 ? 2.490 11.496 -0.996 1.00 98.06 85 TYR A O 1
ATOM 642 N N . GLY A 1 86 ? 1.674 11.445 1.111 1.00 96.19 86 GLY A N 1
ATOM 643 C CA . GLY A 1 86 ? 0.539 12.336 0.847 1.00 96.19 86 GLY A CA 1
ATOM 644 C C . GLY A 1 86 ? -0.459 11.781 -0.169 1.00 96.19 86 GLY A C 1
ATOM 645 O O . GLY A 1 86 ? -1.115 12.555 -0.865 1.00 96.19 86 GLY A O 1
ATOM 646 N N . ALA A 1 87 ? -0.504 10.462 -0.343 1.00 96.75 87 ALA A N 1
ATOM 647 C CA . ALA A 1 87 ? -1.384 9.835 -1.309 1.00 96.75 87 ALA A CA 1
ATOM 648 C C . ALA A 1 87 ? -2.853 9.877 -0.859 1.00 96.75 87 ALA A C 1
ATOM 650 O O . ALA A 1 87 ? -3.152 9.725 0.323 1.00 96.75 87 ALA A O 1
ATOM 651 N N . THR A 1 88 ? -3.777 10.086 -1.796 1.00 96.50 88 THR A N 1
ATOM 652 C CA . THR A 1 88 ? -5.193 10.368 -1.499 1.00 96.50 88 THR A CA 1
ATOM 653 C C . THR A 1 88 ? -6.133 9.251 -1.926 1.00 96.50 88 THR A C 1
ATOM 655 O O . THR A 1 88 ? -7.193 9.092 -1.335 1.00 96.50 88 THR A O 1
ATOM 658 N N . SER A 1 89 ? -5.775 8.482 -2.952 1.00 96.25 89 SER A N 1
ATOM 659 C CA . SER A 1 89 ? -6.571 7.356 -3.448 1.00 96.25 89 SER A CA 1
ATOM 660 C C . SER A 1 89 ? -5.724 6.455 -4.346 1.00 96.25 89 SER A C 1
ATOM 662 O O . SER A 1 89 ? -4.677 6.869 -4.848 1.00 96.25 89 SER A O 1
ATOM 664 N N . GLY A 1 90 ? -6.174 5.220 -4.557 1.00 96.44 90 GLY A N 1
ATOM 665 C CA . GLY A 1 90 ? -5.500 4.227 -5.397 1.00 96.44 90 GLY A CA 1
ATOM 666 C C . GLY A 1 90 ? -5.179 2.939 -4.646 1.00 96.44 90 GLY A C 1
ATOM 667 O O . GLY A 1 90 ? -5.416 2.826 -3.438 1.00 96.44 90 GLY A O 1
ATOM 668 N N . THR A 1 91 ? -4.646 1.967 -5.381 1.00 97.94 91 THR A N 1
ATOM 669 C CA . THR A 1 91 ? -4.303 0.633 -4.862 1.00 97.94 91 THR A CA 1
ATOM 670 C C . THR A 1 91 ? -2.846 0.296 -5.144 1.00 97.94 91 THR A C 1
ATOM 672 O O . THR A 1 91 ? -2.376 0.514 -6.263 1.00 97.94 91 THR A O 1
ATOM 675 N N . CYS A 1 92 ? -2.124 -0.255 -4.173 1.00 98.12 92 CYS A N 1
ATOM 676 C CA . CYS A 1 92 ? -0.722 -0.631 -4.351 1.00 98.12 92 CYS A CA 1
ATOM 677 C C . CYS A 1 92 ? -0.412 -2.036 -3.842 1.00 98.12 92 CYS A C 1
ATOM 679 O O . CYS A 1 92 ? -0.868 -2.417 -2.769 1.00 98.12 92 CYS A O 1
ATOM 681 N N . TYR A 1 93 ? 0.419 -2.769 -4.577 1.00 98.56 93 TYR A N 1
ATOM 682 C CA . TYR A 1 93 ? 0.844 -4.122 -4.227 1.00 98.56 93 TYR A CA 1
ATOM 683 C C . TYR A 1 93 ? 2.361 -4.235 -4.400 1.00 98.56 93 TYR A C 1
ATOM 685 O O . TYR A 1 93 ? 2.882 -4.084 -5.508 1.00 98.56 93 TYR A O 1
ATOM 693 N N . PHE A 1 94 ? 3.075 -4.455 -3.298 1.00 98.38 94 PHE A N 1
ATOM 694 C CA . PHE A 1 94 ? 4.536 -4.455 -3.250 1.00 98.38 94 PHE A CA 1
ATOM 695 C C . PHE A 1 94 ? 5.048 -5.792 -2.709 1.00 98.38 94 PHE A C 1
ATOM 697 O O . PHE A 1 94 ? 4.900 -6.090 -1.523 1.00 98.38 94 PHE A O 1
ATOM 704 N N . ARG A 1 95 ? 5.630 -6.627 -3.577 1.00 97.88 95 ARG A N 1
ATOM 705 C CA . ARG A 1 95 ? 6.217 -7.919 -3.188 1.00 97.88 95 ARG A CA 1
ATOM 706 C C . ARG A 1 95 ? 7.643 -7.711 -2.691 1.00 97.88 95 ARG A C 1
ATOM 708 O O . ARG A 1 95 ? 8.602 -7.848 -3.443 1.00 97.88 95 ARG A O 1
ATOM 715 N N . GLY A 1 96 ? 7.753 -7.321 -1.431 1.00 96.88 96 GLY A N 1
ATOM 716 C CA . GLY A 1 96 ? 9.010 -7.176 -0.710 1.00 96.88 96 GLY A CA 1
ATOM 717 C C . GLY A 1 96 ? 8.925 -6.122 0.385 1.00 96.88 96 GLY A C 1
ATOM 718 O O . GLY A 1 96 ? 7.834 -5.678 0.757 1.00 96.88 96 GLY A O 1
ATOM 719 N N . VAL A 1 97 ? 10.084 -5.727 0.905 1.00 97.81 97 VAL A N 1
ATOM 720 C CA . VAL A 1 97 ? 10.196 -4.768 2.007 1.00 97.81 97 VAL A CA 1
ATOM 721 C C . VAL A 1 97 ? 10.245 -3.339 1.464 1.00 97.81 97 VAL A C 1
ATOM 723 O O . VAL A 1 97 ? 11.021 -3.019 0.560 1.00 97.81 97 VAL A O 1
ATOM 726 N N . ALA A 1 98 ? 9.417 -2.462 2.021 1.00 98.00 98 ALA A N 1
ATOM 727 C CA . ALA A 1 98 ? 9.580 -1.024 1.880 1.00 98.00 98 ALA A CA 1
ATOM 728 C C . ALA A 1 98 ? 10.598 -0.513 2.899 1.00 98.00 98 ALA A C 1
ATOM 730 O O . ALA A 1 98 ? 10.601 -0.958 4.048 1.00 98.00 98 ALA A O 1
ATOM 731 N N . ALA A 1 99 ? 11.425 0.450 2.499 1.00 96.88 99 ALA A N 1
ATOM 732 C CA . ALA A 1 99 ? 12.344 1.110 3.417 1.00 96.88 99 ALA A CA 1
ATOM 733 C C . ALA A 1 99 ? 11.593 2.010 4.433 1.00 96.88 99 ALA A C 1
ATOM 735 O O . ALA A 1 99 ? 10.447 1.753 4.816 1.00 96.88 99 ALA A O 1
ATOM 736 N N . GLU A 1 100 ? 12.241 3.055 4.937 1.00 97.19 100 GLU A N 1
ATOM 737 C CA . GLU A 1 100 ? 11.688 3.882 6.010 1.00 97.19 100 GLU A CA 1
ATOM 738 C C . GLU A 1 100 ? 10.515 4.748 5.533 1.00 97.19 100 GLU A C 1
ATOM 740 O O . GLU A 1 100 ? 10.389 5.102 4.353 1.00 97.19 100 GLU A O 1
ATOM 745 N N . ARG A 1 101 ? 9.672 5.171 6.484 1.00 97.50 101 ARG A N 1
ATOM 746 C CA . ARG A 1 101 ? 8.606 6.158 6.255 1.00 97.50 101 ARG A CA 1
ATOM 747 C C . ARG A 1 101 ? 7.614 5.728 5.168 1.00 97.50 101 ARG A C 1
ATOM 749 O O . ARG A 1 101 ? 7.135 6.540 4.373 1.00 97.50 101 ARG A O 1
ATOM 756 N N . PHE A 1 102 ? 7.288 4.444 5.117 1.00 98.31 102 PHE A N 1
ATOM 757 C CA . PHE A 1 102 ? 6.247 3.944 4.226 1.00 98.31 102 PHE A CA 1
ATOM 758 C C . PHE A 1 102 ? 4.873 4.519 4.603 1.00 98.31 102 PHE A C 1
ATOM 760 O O . PHE A 1 102 ? 4.519 4.553 5.780 1.00 98.31 102 PHE A O 1
ATOM 767 N N . ALA A 1 103 ? 4.086 4.938 3.610 1.00 97.56 103 ALA A N 1
ATOM 768 C CA . ALA A 1 103 ? 2.737 5.483 3.778 1.00 97.56 103 ALA A CA 1
ATOM 769 C C . ALA A 1 103 ? 2.649 6.726 4.683 1.00 97.56 103 ALA A C 1
ATOM 771 O O . ALA A 1 103 ? 1.615 6.978 5.309 1.00 97.56 103 ALA A O 1
ATOM 772 N N . VAL A 1 104 ? 3.711 7.542 4.719 1.00 97.25 104 VAL A N 1
ATOM 773 C CA . VAL A 1 104 ? 3.692 8.813 5.454 1.00 97.25 104 VAL A CA 1
ATOM 774 C C . VAL A 1 104 ? 2.611 9.734 4.908 1.00 97.25 104 VAL A C 1
ATOM 776 O O . VAL A 1 104 ? 2.578 10.037 3.713 1.00 97.25 104 VAL A O 1
ATOM 779 N N . ARG A 1 105 ? 1.750 10.247 5.790 1.00 97.62 105 ARG A N 1
ATOM 780 C CA . ARG A 1 105 ? 0.621 11.112 5.411 1.00 97.62 105 ARG A CA 1
ATOM 781 C C . ARG A 1 105 ? -0.303 10.490 4.363 1.00 97.62 105 ARG A C 1
ATOM 783 O O . ARG A 1 105 ? -0.900 11.223 3.580 1.00 97.62 105 ARG A O 1
ATOM 790 N N . ASN A 1 106 ? -0.424 9.164 4.323 1.00 97.88 106 ASN A N 1
ATOM 791 C CA . ASN A 1 106 ? -1.457 8.537 3.509 1.00 97.88 106 ASN A CA 1
ATOM 792 C C . ASN A 1 106 ? -2.843 9.007 3.987 1.00 97.88 106 ASN A C 1
ATOM 794 O O . ASN A 1 106 ? -3.114 9.049 5.189 1.00 97.88 106 ASN A O 1
ATOM 798 N N . SER A 1 107 ? -3.698 9.385 3.046 1.00 96.88 107 SER A N 1
ATOM 799 C CA . SER A 1 107 ? -5.047 9.897 3.288 1.00 96.88 107 SER A CA 1
ATOM 800 C C . SER A 1 107 ? -6.132 9.057 2.612 1.00 96.88 107 SER A C 1
ATOM 802 O O . SER A 1 107 ? -7.310 9.338 2.813 1.00 96.88 107 SER A O 1
ATOM 804 N N . GLY A 1 108 ? -5.785 8.014 1.848 1.00 95.31 108 GLY A N 1
ATOM 805 C CA . GLY A 1 108 ? -6.813 7.182 1.208 1.00 95.31 108 GLY A CA 1
ATOM 806 C C . GLY A 1 108 ? -6.345 6.038 0.312 1.00 95.31 108 GLY A C 1
ATOM 807 O O . GLY A 1 108 ? -7.184 5.346 -0.262 1.00 95.31 108 GLY A O 1
ATOM 808 N N . VAL A 1 109 ? -5.040 5.784 0.193 1.00 97.62 109 VAL A N 1
ATOM 809 C CA . VAL A 1 109 ? -4.536 4.623 -0.557 1.00 97.62 109 VAL A CA 1
ATOM 810 C C . VAL A 1 109 ? -4.757 3.337 0.221 1.00 97.62 109 VAL A C 1
ATOM 812 O O . VAL A 1 109 ? -4.556 3.291 1.439 1.00 97.62 109 VAL A O 1
ATOM 815 N N . THR A 1 110 ? -5.129 2.289 -0.512 1.00 98.25 110 THR A N 1
ATOM 816 C CA . THR A 1 110 ? -5.085 0.910 -0.028 1.00 98.25 110 THR A CA 1
ATOM 817 C C . THR A 1 110 ? -3.810 0.237 -0.528 1.00 98.25 110 THR A C 1
ATOM 819 O O . THR A 1 110 ? -3.599 0.182 -1.737 1.00 98.25 110 THR A O 1
ATOM 822 N N . ALA A 1 111 ? -2.939 -0.246 0.355 1.00 98.25 111 ALA A N 1
ATOM 823 C CA . ALA A 1 111 ? -1.676 -0.861 -0.056 1.00 98.25 111 ALA A CA 1
ATOM 824 C C . ALA A 1 111 ? -1.367 -2.155 0.695 1.00 98.25 111 ALA A C 1
ATOM 826 O O . ALA A 1 111 ? -1.643 -2.253 1.889 1.00 98.25 111 ALA A O 1
ATOM 827 N N . VAL A 1 112 ? -0.734 -3.102 0.002 1.00 98.56 112 VAL A N 1
ATOM 828 C CA . VAL A 1 112 ? -0.177 -4.335 0.567 1.00 98.56 112 VAL A CA 1
ATOM 829 C C . VAL A 1 112 ? 1.337 -4.346 0.365 1.00 98.56 112 VAL A C 1
ATOM 831 O O . VAL A 1 112 ? 1.820 -4.057 -0.731 1.00 98.56 112 VAL A O 1
ATOM 834 N N . VAL A 1 113 ? 2.083 -4.658 1.421 1.00 98.44 113 VAL A N 1
ATOM 835 C CA . VAL A 1 113 ? 3.551 -4.734 1.422 1.00 98.44 113 VAL A CA 1
ATOM 836 C C . VAL A 1 113 ? 4.020 -5.877 2.324 1.00 98.44 113 VAL A C 1
ATOM 838 O O . VAL A 1 113 ? 3.339 -6.229 3.285 1.00 98.44 113 VAL A O 1
ATOM 841 N N . GLU A 1 114 ? 5.170 -6.482 2.038 1.00 97.88 114 GLU A N 1
ATOM 842 C CA . GLU A 1 114 ? 5.659 -7.665 2.772 1.00 97.88 114 GLU A CA 1
ATOM 843 C C . GLU A 1 114 ? 6.571 -7.322 3.953 1.00 97.88 114 GLU A C 1
ATOM 845 O O . GLU A 1 114 ? 6.877 -8.182 4.769 1.00 97.88 114 GLU A O 1
ATOM 850 N N . GLY A 1 115 ? 6.946 -6.056 4.100 1.00 97.19 115 GLY A N 1
ATOM 851 C CA . GLY A 1 115 ? 7.657 -5.539 5.262 1.00 97.19 115 GLY A CA 1
ATOM 852 C C . GLY A 1 115 ? 7.837 -4.032 5.162 1.00 97.19 115 GLY A C 1
ATOM 853 O O . GLY A 1 115 ? 7.730 -3.456 4.080 1.00 97.19 115 GLY A O 1
ATOM 854 N N . VAL A 1 116 ? 8.093 -3.377 6.287 1.00 97.75 116 VAL A N 1
ATOM 855 C CA . VAL A 1 116 ? 8.262 -1.920 6.349 1.00 97.75 116 VAL A CA 1
ATOM 856 C C . VAL A 1 116 ? 9.400 -1.570 7.302 1.00 97.75 116 VAL A C 1
ATOM 858 O O . VAL A 1 116 ? 9.520 -2.180 8.362 1.00 97.75 116 VAL A O 1
ATOM 861 N N . GLY A 1 117 ? 10.207 -0.568 6.954 1.00 97.19 117 GLY A N 1
ATOM 862 C CA . GLY A 1 117 ? 11.223 0.004 7.839 1.00 97.19 117 GLY A CA 1
ATOM 863 C C . GLY A 1 117 ? 10.655 0.844 8.993 1.00 97.19 117 GLY A C 1
ATOM 864 O O . GLY A 1 117 ? 9.494 0.716 9.393 1.00 97.19 117 GLY A O 1
ATOM 865 N N . ASP A 1 118 ? 11.490 1.717 9.558 1.00 97.81 118 ASP A N 1
ATOM 866 C CA . ASP A 1 118 ? 11.102 2.597 10.667 1.00 97.81 118 ASP A CA 1
ATOM 867 C C . ASP A 1 118 ? 10.083 3.664 10.213 1.00 97.81 118 ASP A C 1
ATOM 869 O O . ASP A 1 118 ? 10.043 4.063 9.046 1.00 97.81 118 ASP A O 1
ATOM 873 N N . HIS A 1 119 ? 9.263 4.157 11.147 1.00 97.44 119 HIS A N 1
ATOM 874 C CA . HIS A 1 119 ? 8.275 5.226 10.927 1.00 97.44 119 HIS A CA 1
ATOM 875 C C . HIS A 1 119 ? 7.182 4.898 9.888 1.00 97.44 119 HIS A C 1
ATOM 877 O O . HIS A 1 119 ? 6.674 5.785 9.197 1.00 97.44 119 HIS A O 1
ATOM 883 N N . GLY A 1 120 ? 6.805 3.623 9.758 1.00 97.50 120 GLY A N 1
ATOM 884 C CA . GLY A 1 120 ? 5.686 3.214 8.905 1.00 97.50 120 GLY A CA 1
ATOM 885 C C . GLY A 1 120 ? 4.352 3.837 9.340 1.00 97.50 120 GLY A C 1
ATOM 886 O O . GLY A 1 120 ? 4.075 3.946 10.532 1.00 97.50 120 GLY A O 1
ATOM 887 N N . CYS A 1 121 ? 3.522 4.232 8.372 1.00 97.56 121 CYS A N 1
ATOM 888 C CA . CYS A 1 121 ? 2.210 4.872 8.557 1.00 97.56 121 CYS A CA 1
ATOM 889 C C . CYS A 1 121 ? 2.234 6.167 9.391 1.00 97.56 121 CYS A C 1
ATOM 891 O O . CYS A 1 121 ? 1.219 6.567 9.965 1.00 97.56 121 CYS A O 1
ATOM 893 N N . GLU A 1 122 ? 3.382 6.843 9.468 1.00 97.38 122 GLU A N 1
ATOM 894 C CA . GLU A 1 122 ? 3.508 8.072 10.246 1.00 97.38 122 GLU A CA 1
ATOM 895 C C . GLU A 1 122 ? 2.625 9.193 9.655 1.00 97.38 122 GLU A C 1
ATOM 897 O O . GLU A 1 122 ? 2.584 9.423 8.442 1.00 97.38 122 GLU A O 1
ATOM 902 N N . TYR A 1 123 ? 1.890 9.903 10.513 1.00 97.56 123 TYR A N 1
ATOM 903 C CA . TYR A 1 123 ? 0.926 10.945 10.128 1.00 97.56 123 TYR A CA 1
ATOM 904 C C . TYR A 1 123 ? -0.179 10.492 9.160 1.00 97.56 123 TYR A C 1
ATOM 906 O O . TYR A 1 123 ? -0.757 11.326 8.459 1.00 97.56 123 TYR A O 1
ATOM 914 N N . MET A 1 124 ? -0.467 9.191 9.071 1.00 97.75 124 MET A N 1
ATOM 915 C CA . MET A 1 124 ? -1.559 8.681 8.243 1.00 97.75 124 MET A CA 1
ATOM 916 C C . MET A 1 124 ? -2.917 9.184 8.771 1.00 97.75 124 MET A C 1
ATOM 918 O O . MET A 1 124 ? -3.177 9.214 9.973 1.00 97.75 124 MET A O 1
ATOM 922 N N . THR A 1 125 ? -3.759 9.644 7.846 1.00 96.25 125 THR A N 1
ATOM 923 C CA . THR A 1 125 ? -5.069 10.278 8.100 1.00 96.25 125 THR A CA 1
ATOM 924 C C . THR A 1 125 ? -6.223 9.533 7.428 1.00 96.25 125 THR A C 1
ATOM 926 O O . THR A 1 125 ? -7.385 9.827 7.694 1.00 96.25 125 THR A O 1
ATOM 929 N N . GLY A 1 126 ? -5.926 8.557 6.569 1.00 95.12 126 GLY A N 1
ATOM 930 C CA . GLY A 1 126 ? -6.920 7.758 5.865 1.00 95.12 126 GLY A CA 1
ATOM 931 C C . GLY A 1 126 ? -6.276 6.674 5.006 1.00 95.12 126 GLY A C 1
ATOM 932 O O . GLY A 1 126 ? -5.058 6.631 4.841 1.00 95.12 126 GLY A O 1
ATOM 933 N N . GLY A 1 127 ? -7.105 5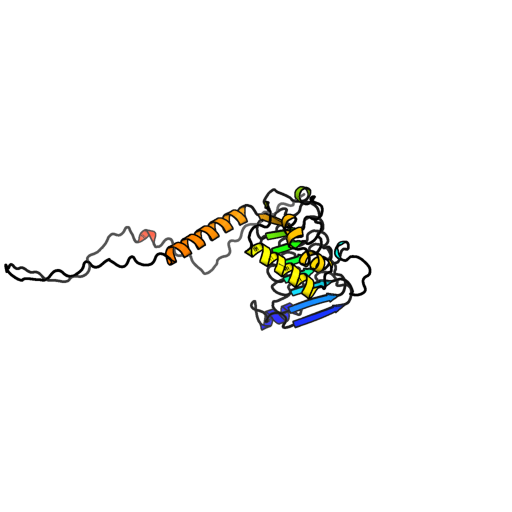.798 4.441 1.00 96.38 127 GLY A N 1
ATOM 934 C CA . GLY A 1 127 ? -6.654 4.647 3.657 1.00 96.38 127 GLY A CA 1
ATOM 935 C C . GLY A 1 127 ? -6.497 3.378 4.492 1.00 96.38 127 GLY A C 1
ATOM 936 O O . GLY A 1 127 ? -6.853 3.340 5.674 1.00 96.38 127 GLY A O 1
ATOM 937 N N . ARG A 1 128 ? -5.998 2.318 3.850 1.00 97.56 128 ARG A N 1
ATOM 938 C CA . ARG A 1 128 ? -5.841 0.991 4.456 1.00 97.56 128 ARG A CA 1
ATOM 939 C C . ARG A 1 128 ? -4.489 0.392 4.096 1.00 97.56 128 ARG A C 1
ATOM 941 O O . ARG A 1 128 ? -4.199 0.195 2.923 1.00 97.56 128 ARG A O 1
ATOM 948 N N . ILE A 1 129 ? -3.658 0.098 5.083 1.00 98.38 129 ILE A N 1
ATOM 949 C CA . ILE A 1 129 ? -2.327 -0.475 4.848 1.00 98.38 129 ILE A CA 1
ATOM 950 C C . ILE A 1 129 ? -2.286 -1.889 5.411 1.00 98.38 129 ILE A C 1
ATOM 952 O O . ILE A 1 129 ? -2.653 -2.096 6.558 1.00 98.38 129 ILE A O 1
ATOM 956 N N . LEU A 1 130 ? -1.841 -2.858 4.620 1.00 98.44 130 LEU A N 1
ATOM 957 C CA . LEU A 1 130 ? -1.639 -4.240 5.034 1.00 98.44 130 LEU A CA 1
ATOM 958 C C . LEU A 1 130 ? -0.151 -4.584 4.929 1.00 98.44 130 LEU A C 1
ATOM 960 O O . LEU A 1 130 ? 0.428 -4.529 3.845 1.00 98.44 130 LEU A O 1
ATOM 964 N N . VAL A 1 131 ? 0.460 -4.946 6.052 1.00 98.25 131 VAL A N 1
ATOM 965 C CA . VAL A 1 131 ? 1.862 -5.363 6.139 1.00 98.25 131 VAL A CA 1
ATOM 966 C C . VAL A 1 131 ? 1.913 -6.855 6.461 1.00 98.25 131 VAL A C 1
ATOM 968 O O . VAL A 1 131 ? 1.452 -7.275 7.520 1.00 98.25 131 VAL A O 1
ATOM 971 N N . LEU A 1 132 ? 2.459 -7.666 5.554 1.00 97.06 132 LEU A N 1
ATOM 972 C CA . LEU A 1 132 ? 2.510 -9.132 5.673 1.00 97.06 132 LEU A CA 1
ATOM 973 C C . LEU A 1 132 ? 3.772 -9.662 6.373 1.00 97.06 132 LEU A C 1
ATOM 975 O O . LEU A 1 132 ? 3.954 -10.875 6.460 1.00 97.06 132 LEU A O 1
ATOM 979 N N . GLY A 1 133 ? 4.631 -8.784 6.884 1.00 94.19 133 GLY A N 1
ATOM 980 C CA . GLY A 1 133 ? 5.860 -9.173 7.570 1.00 94.19 133 GLY A CA 1
ATOM 981 C C . GLY A 1 133 ? 6.320 -8.144 8.594 1.00 94.19 133 GLY A C 1
ATOM 982 O O . GLY A 1 133 ? 5.511 -7.440 9.196 1.00 94.19 133 GLY A O 1
ATOM 983 N N . SER A 1 134 ? 7.630 -8.080 8.829 1.00 94.19 134 SER A N 1
ATOM 984 C CA . SER A 1 134 ? 8.190 -7.269 9.911 1.00 94.19 134 SER A CA 1
ATOM 985 C C . SER A 1 134 ? 8.023 -5.771 9.672 1.00 94.19 134 SER A C 1
ATOM 987 O O . SER A 1 134 ? 8.193 -5.283 8.552 1.00 94.19 134 SER A O 1
ATOM 989 N N . THR A 1 135 ? 7.793 -5.035 10.755 1.00 96.31 135 THR A N 1
ATOM 990 C CA . THR A 1 135 ? 7.838 -3.571 10.773 1.00 96.31 135 THR A CA 1
ATOM 991 C C . THR A 1 135 ? 9.082 -3.070 11.506 1.00 96.31 135 THR A C 1
ATOM 993 O O . THR A 1 135 ? 9.640 -3.774 12.358 1.00 96.31 135 THR A O 1
ATOM 996 N N . GLY A 1 136 ? 9.480 -1.831 11.221 1.00 95.31 136 GLY A N 1
ATOM 997 C CA . GLY A 1 136 ? 10.430 -1.067 12.021 1.00 95.31 136 GLY A CA 1
ATOM 998 C C . GLY A 1 136 ? 9.780 -0.356 13.210 1.00 95.31 136 GLY A C 1
ATOM 999 O O . GLY A 1 136 ? 8.607 -0.566 13.529 1.00 95.31 136 GLY A O 1
ATOM 1000 N N . ARG A 1 137 ? 10.574 0.479 13.881 1.00 96.62 137 ARG A N 1
ATOM 1001 C CA . ARG A 1 137 ? 10.234 1.216 15.108 1.00 96.62 137 ARG A CA 1
ATOM 1002 C C . ARG A 1 137 ? 9.344 2.425 14.834 1.00 96.62 137 ARG A C 1
ATOM 1004 O O . ARG A 1 137 ? 9.319 2.963 13.729 1.00 96.62 137 ARG A O 1
ATOM 1011 N N . ASN A 1 138 ? 8.697 2.907 15.895 1.00 96.56 138 ASN A N 1
ATOM 1012 C CA . ASN A 1 138 ? 7.848 4.097 15.894 1.00 96.56 138 ASN A CA 1
ATOM 1013 C C . ASN A 1 138 ? 6.734 4.032 14.829 1.00 96.56 138 ASN A C 1
ATOM 1015 O O . ASN A 1 138 ? 6.396 5.034 14.194 1.00 96.56 138 ASN A O 1
ATOM 1019 N N . PHE A 1 139 ? 6.194 2.831 14.609 1.00 97.88 139 PHE A N 1
ATOM 1020 C CA . PHE A 1 139 ? 5.098 2.605 13.673 1.00 97.88 139 PHE A CA 1
ATOM 1021 C C . PHE A 1 139 ? 3.845 3.365 14.127 1.00 97.88 139 PHE A C 1
ATOM 1023 O O . PHE A 1 139 ? 3.561 3.434 15.323 1.00 97.88 139 PHE A O 1
ATOM 1030 N N . ALA A 1 140 ? 3.101 3.921 13.168 1.00 97.00 140 ALA A N 1
ATOM 1031 C CA . ALA A 1 140 ? 1.870 4.689 13.366 1.00 97.00 140 ALA A CA 1
ATOM 1032 C C . ALA A 1 140 ? 2.009 5.958 14.236 1.00 97.00 140 ALA A C 1
ATOM 1034 O O . ALA A 1 140 ? 1.014 6.510 14.708 1.00 97.00 140 ALA A O 1
ATOM 1035 N N . ALA A 1 141 ? 3.224 6.485 14.409 1.00 97.44 141 ALA A N 1
ATOM 1036 C CA . ALA A 1 141 ? 3.422 7.761 15.090 1.00 97.44 141 ALA A CA 1
ATOM 1037 C C . ALA A 1 141 ? 2.678 8.892 14.366 1.00 97.44 141 ALA A C 1
ATOM 1039 O O . ALA A 1 141 ? 2.763 9.036 13.147 1.00 97.44 141 ALA A O 1
ATOM 1040 N N . GLY A 1 142 ? 1.925 9.717 15.089 1.00 95.75 142 GLY A N 1
ATOM 1041 C CA . GLY A 1 142 ? 1.179 10.791 14.434 1.00 95.75 142 GLY A CA 1
ATOM 1042 C C . GLY A 1 142 ? -0.079 10.335 13.673 1.00 95.75 142 GLY A C 1
ATOM 1043 O O . GLY A 1 142 ? -0.731 11.184 13.069 1.00 95.75 142 GLY A O 1
ATOM 1044 N N . MET A 1 143 ? -0.408 9.037 13.646 1.00 96.94 143 MET A N 1
ATOM 1045 C CA . MET A 1 143 ? -1.534 8.501 12.873 1.00 96.94 143 MET A CA 1
ATOM 1046 C C . MET A 1 143 ? -2.870 8.895 13.514 1.00 96.94 143 MET A C 1
ATOM 1048 O O . MET A 1 143 ? -3.164 8.509 14.642 1.00 96.94 143 MET A O 1
ATOM 1052 N N . SER A 1 144 ? -3.685 9.654 12.783 1.00 94.56 144 SER A N 1
ATOM 1053 C CA . SER A 1 144 ? -4.970 10.188 13.255 1.00 94.56 144 SER A CA 1
ATOM 1054 C C . SER A 1 144 ? -6.182 9.672 12.475 1.00 94.56 144 SER A C 1
ATOM 1056 O O . SER A 1 144 ? -7.315 9.882 12.903 1.00 94.56 144 SER A O 1
ATOM 1058 N N . GLY A 1 145 ? -5.975 8.953 11.366 1.00 93.19 145 GLY A N 1
ATOM 1059 C CA . GLY A 1 145 ? -7.057 8.282 10.642 1.00 93.19 145 GLY A CA 1
ATOM 1060 C C . GLY A 1 145 ? -6.586 7.148 9.730 1.00 93.19 145 GLY A C 1
ATOM 1061 O O . GLY A 1 145 ? -5.399 7.014 9.436 1.00 93.19 145 GLY A O 1
ATOM 1062 N N . GLY A 1 146 ? -7.541 6.336 9.271 1.00 94.75 146 GLY A N 1
ATOM 1063 C CA . GLY A 1 146 ? -7.289 5.124 8.487 1.00 94.75 146 GLY A CA 1
ATOM 1064 C C . GLY A 1 146 ? -7.056 3.882 9.351 1.00 94.75 146 GLY A C 1
ATOM 1065 O O . GLY A 1 146 ? -7.162 3.937 10.575 1.00 94.75 146 GLY A O 1
ATOM 1066 N N . ILE A 1 147 ? -6.778 2.748 8.704 1.00 96.81 147 ILE A N 1
ATOM 1067 C CA . ILE A 1 147 ? -6.578 1.454 9.376 1.00 96.81 147 ILE A CA 1
ATOM 1068 C C . ILE A 1 147 ? -5.300 0.807 8.848 1.00 96.81 147 ILE A C 1
ATOM 1070 O O . ILE A 1 147 ? -5.090 0.759 7.634 1.00 96.81 147 ILE A O 1
ATOM 1074 N N . ALA A 1 148 ? -4.457 0.293 9.740 1.00 97.69 148 ALA A N 1
ATOM 1075 C CA . ALA A 1 148 ? -3.335 -0.554 9.354 1.00 97.69 148 ALA A CA 1
ATOM 1076 C C . ALA A 1 148 ? -3.508 -1.963 9.929 1.00 97.69 148 ALA A C 1
ATOM 1078 O O . ALA A 1 148 ? -3.882 -2.133 11.086 1.00 97.69 148 ALA A O 1
ATOM 1079 N N . TYR A 1 149 ? -3.233 -2.971 9.114 1.00 97.81 149 TYR A N 1
ATOM 1080 C CA . TYR A 1 149 ? -3.219 -4.377 9.482 1.00 97.81 149 TYR A CA 1
ATOM 1081 C C . TYR A 1 149 ? -1.785 -4.873 9.372 1.00 97.81 149 TYR A C 1
ATOM 1083 O O . TYR A 1 149 ? -1.135 -4.671 8.347 1.00 97.81 149 TYR A O 1
ATOM 1091 N N . VAL A 1 150 ? -1.290 -5.524 10.412 1.00 97.62 150 VAL A N 1
ATOM 1092 C CA . VAL A 1 150 ? 0.075 -6.047 10.462 1.00 97.62 150 VAL A CA 1
ATOM 1093 C C . VAL A 1 150 ? 0.014 -7.520 10.824 1.00 97.62 150 VAL A C 1
ATOM 1095 O O . VAL A 1 150 ? -0.634 -7.894 11.799 1.00 97.62 150 VAL A O 1
ATOM 1098 N N . LEU A 1 151 ? 0.671 -8.365 10.035 1.00 96.62 151 LEU A N 1
ATOM 1099 C CA . LEU A 1 151 ? 0.878 -9.763 10.380 1.00 96.62 151 LEU A CA 1
ATOM 1100 C C . LEU A 1 151 ? 2.080 -9.876 11.323 1.00 96.62 151 LEU A C 1
ATOM 1102 O O . LEU A 1 151 ? 3.230 -9.882 10.882 1.00 96.62 151 LEU A O 1
ATOM 1106 N N . ASP A 1 152 ? 1.820 -9.989 12.624 1.00 94.25 152 ASP A N 1
ATOM 1107 C CA . ASP A 1 152 ? 2.873 -10.098 13.632 1.00 94.25 152 ASP A CA 1
ATOM 1108 C C . ASP A 1 152 ? 3.379 -11.545 13.748 1.00 94.25 152 ASP A C 1
ATOM 1110 O O . ASP A 1 152 ? 2.938 -12.344 14.580 1.00 94.25 152 ASP A O 1
ATOM 1114 N N . VAL A 1 153 ? 4.300 -11.915 12.855 1.00 87.56 153 VAL A N 1
ATOM 1115 C CA . VAL A 1 153 ? 4.886 -13.266 12.820 1.00 87.56 153 VAL A CA 1
ATOM 1116 C C . VAL A 1 153 ? 5.756 -13.542 14.052 1.00 87.56 153 VAL A C 1
ATOM 1118 O O . VAL A 1 153 ? 5.763 -14.676 14.538 1.00 87.56 153 VAL A O 1
ATOM 1121 N N . ASN A 1 154 ? 6.455 -12.520 14.559 1.00 88.69 154 ASN A N 1
ATOM 1122 C CA . ASN A 1 154 ? 7.460 -12.642 15.620 1.00 88.69 154 ASN A CA 1
ATOM 1123 C C . ASN A 1 154 ? 6.937 -12.271 17.017 1.00 88.69 154 ASN A C 1
ATOM 1125 O O . ASN A 1 154 ? 7.671 -12.439 17.988 1.00 88.69 154 ASN A O 1
ATOM 1129 N N . GLN A 1 155 ? 5.694 -11.794 17.127 1.00 90.06 155 GLN A N 1
ATOM 1130 C CA . GLN A 1 155 ? 5.081 -11.312 18.373 1.00 90.06 155 GLN A CA 1
ATOM 1131 C C . GLN A 1 155 ? 5.846 -10.145 19.019 1.00 90.06 155 GLN A C 1
ATOM 1133 O O . GLN A 1 155 ? 5.836 -9.975 20.238 1.00 90.06 155 GLN A O 1
ATOM 1138 N N . ASP A 1 156 ? 6.535 -9.342 18.204 1.00 93.06 156 ASP A N 1
ATOM 1139 C CA . ASP A 1 156 ? 7.373 -8.227 18.658 1.00 93.06 156 ASP A CA 1
ATOM 1140 C C . ASP A 1 156 ? 6.813 -6.850 18.266 1.00 93.06 156 ASP A C 1
ATOM 1142 O O . ASP A 1 156 ? 7.357 -5.816 18.679 1.00 93.06 156 ASP A O 1
ATOM 1146 N N . PHE A 1 157 ? 5.696 -6.814 17.530 1.00 93.69 157 PHE A N 1
ATOM 1147 C CA . PHE A 1 157 ? 5.118 -5.586 16.986 1.00 93.69 157 PHE A CA 1
ATOM 1148 C C . PHE A 1 157 ? 4.711 -4.586 18.074 1.00 93.69 157 PHE A C 1
ATOM 1150 O O . PHE A 1 157 ? 4.902 -3.379 17.917 1.00 93.69 157 PHE A O 1
ATOM 1157 N N . HIS A 1 158 ? 4.236 -5.076 19.223 1.00 92.19 158 HIS A N 1
ATOM 1158 C CA . HIS A 1 158 ? 3.809 -4.224 20.337 1.00 92.19 158 HIS A CA 1
ATOM 1159 C C . HIS A 1 158 ? 4.937 -3.329 20.886 1.00 92.19 158 HIS A C 1
ATOM 1161 O O . HIS A 1 158 ? 4.677 -2.232 21.365 1.00 92.19 158 HIS A O 1
ATOM 1167 N N . SER A 1 159 ? 6.199 -3.756 20.774 1.00 93.88 159 SER A N 1
ATOM 1168 C CA . SER A 1 159 ? 7.358 -2.949 21.194 1.00 93.88 159 SER A CA 1
ATOM 1169 C C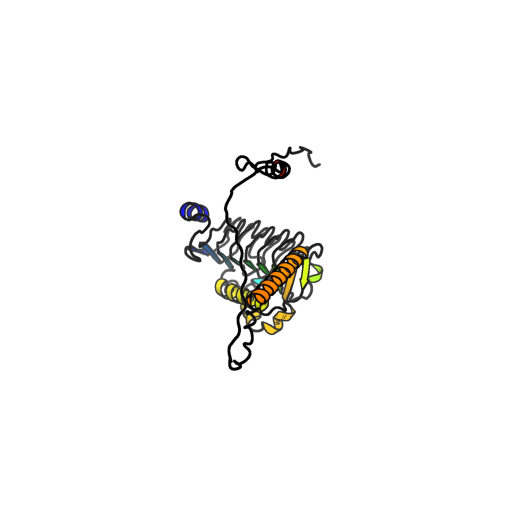 . SER A 1 159 ? 7.758 -1.866 20.183 1.00 93.88 159 SER A C 1
ATOM 1171 O O . SER A 1 159 ? 8.516 -0.951 20.506 1.00 93.88 159 SER A O 1
ATOM 1173 N N . LYS A 1 160 ? 7.270 -1.978 18.944 1.00 95.19 160 LYS A N 1
ATOM 1174 C CA . LYS A 1 160 ? 7.673 -1.150 17.801 1.00 95.19 160 LYS A CA 1
ATOM 1175 C C . LYS A 1 160 ? 6.648 -0.079 17.449 1.00 95.19 160 LYS A C 1
ATOM 1177 O O . LYS A 1 160 ? 6.973 0.846 16.703 1.00 95.19 160 LYS A O 1
ATOM 1182 N N . ILE A 1 161 ? 5.430 -0.193 17.962 1.00 95.88 161 ILE A N 1
ATOM 1183 C CA . ILE A 1 161 ? 4.346 0.751 17.715 1.00 95.88 161 ILE A CA 1
ATOM 1184 C C . ILE A 1 161 ? 4.391 1.936 18.684 1.00 95.88 161 ILE A C 1
ATOM 1186 O O . ILE A 1 161 ? 4.716 1.796 19.862 1.00 95.88 161 ILE A O 1
ATOM 1190 N N . ASN A 1 162 ? 4.046 3.119 18.183 1.00 95.88 162 ASN A N 1
ATOM 1191 C CA . ASN A 1 162 ? 3.814 4.293 19.010 1.00 95.88 162 ASN A CA 1
ATOM 1192 C C . ASN A 1 162 ? 2.334 4.366 19.410 1.00 95.88 162 ASN A C 1
ATOM 1194 O O . ASN A 1 162 ? 1.491 4.674 18.577 1.00 95.88 162 ASN A O 1
ATOM 1198 N N . MET A 1 163 ? 2.041 4.121 20.688 1.00 93.69 163 MET A N 1
ATOM 1199 C CA . MET A 1 163 ? 0.681 4.050 21.244 1.00 93.69 163 MET A CA 1
ATOM 1200 C C . MET A 1 163 ? 0.080 5.414 21.645 1.00 93.69 163 MET A C 1
ATOM 1202 O O . MET A 1 163 ? -0.948 5.445 22.314 1.00 93.69 163 MET A O 1
ATOM 1206 N N . GLU A 1 164 ? 0.700 6.547 21.293 1.00 93.50 164 GLU A N 1
ATOM 1207 C CA . GLU A 1 164 ? 0.241 7.878 21.736 1.00 93.50 164 GLU A CA 1
ATOM 1208 C C . GLU A 1 164 ? -1.173 8.220 21.236 1.00 93.50 164 GLU A C 1
ATOM 1210 O O . GLU A 1 164 ? -1.982 8.763 21.985 1.00 93.50 164 GLU A O 1
ATOM 1215 N N . MET A 1 165 ? -1.485 7.885 19.979 1.00 92.25 165 MET A N 1
ATOM 1216 C CA . MET A 1 165 ? -2.775 8.205 19.340 1.00 92.25 165 MET A CA 1
ATOM 1217 C C . MET A 1 165 ? -3.489 6.995 18.735 1.00 92.25 165 MET A C 1
ATOM 1219 O O . MET A 1 165 ? -4.585 7.130 18.188 1.00 92.25 165 MET A O 1
ATOM 1223 N N . VAL A 1 166 ? -2.890 5.809 18.831 1.00 95.25 166 VAL A N 1
ATOM 1224 C CA . VAL A 1 166 ? -3.434 4.581 18.248 1.00 95.25 166 VAL A CA 1
ATOM 1225 C C . VAL A 1 166 ? -3.639 3.519 19.308 1.00 95.25 166 VAL A C 1
ATOM 1227 O O . VAL A 1 166 ? -2.920 3.435 20.301 1.00 95.25 166 VAL A O 1
ATOM 1230 N N . GLU A 1 167 ? -4.630 2.681 19.060 1.00 94.38 167 GLU A N 1
ATOM 1231 C CA . GLU A 1 167 ? -4.870 1.455 19.790 1.00 94.38 167 GLU A CA 1
ATOM 1232 C C . GLU A 1 167 ? -4.632 0.246 18.888 1.00 94.38 167 GLU A C 1
ATOM 1234 O O . GLU A 1 167 ? -4.693 0.312 17.656 1.00 94.38 167 GLU A O 1
ATOM 1239 N N . VAL A 1 168 ? -4.354 -0.872 19.545 1.00 94.50 168 VAL A N 1
ATOM 1240 C CA . VAL A 1 168 ? -4.044 -2.141 18.909 1.00 94.50 168 VAL A CA 1
ATOM 1241 C C . VAL A 1 168 ? -5.090 -3.159 19.334 1.00 94.50 168 VAL A C 1
ATOM 1243 O O . VAL A 1 168 ? -5.362 -3.305 20.523 1.00 94.50 168 VAL A O 1
ATOM 1246 N N . SER A 1 169 ? -5.681 -3.855 18.369 1.00 94.19 169 SER A N 1
ATOM 1247 C CA . SER A 1 169 ? -6.713 -4.871 18.597 1.00 94.19 169 SER A CA 1
ATOM 1248 C C . SER A 1 169 ? -6.540 -6.061 17.652 1.00 94.19 169 SER A C 1
ATOM 1250 O O . SER A 1 169 ? -5.795 -5.986 16.675 1.00 94.19 169 SER A O 1
ATOM 1252 N N . GLY A 1 170 ? -7.193 -7.181 17.963 1.00 93.69 170 GLY A N 1
ATOM 1253 C CA . GLY A 1 170 ? -7.266 -8.331 17.062 1.00 93.69 170 GLY A CA 1
ATOM 1254 C C . GLY A 1 170 ? -8.267 -8.113 15.925 1.00 93.69 170 GLY A C 1
ATOM 1255 O O . GLY A 1 170 ? -9.093 -7.199 15.960 1.00 93.69 170 GLY A O 1
ATOM 1256 N N . LEU A 1 171 ? -8.202 -8.975 14.911 1.00 92.69 171 LEU A N 1
ATOM 1257 C CA . LEU A 1 171 ? -9.147 -8.978 13.796 1.00 92.69 171 LEU A CA 1
ATOM 1258 C C . LEU A 1 171 ? -10.329 -9.914 14.106 1.00 92.69 171 LEU A C 1
ATOM 1260 O O . LEU A 1 171 ? -10.227 -11.124 13.922 1.00 92.69 171 LEU A O 1
ATOM 1264 N N . GLU A 1 172 ? -11.433 -9.357 14.607 1.00 90.88 172 GLU A N 1
ATOM 1265 C CA . GLU A 1 172 ? -12.604 -10.134 15.063 1.00 90.88 172 GLU A CA 1
ATOM 1266 C C . GLU A 1 172 ? -13.816 -10.030 14.125 1.00 90.88 172 GLU A C 1
ATOM 1268 O O . GLU A 1 172 ? -14.602 -10.971 14.026 1.00 90.88 172 GLU A O 1
ATOM 1273 N N . ASP A 1 173 ? -13.976 -8.903 13.426 1.00 92.62 173 ASP A N 1
ATOM 1274 C CA . ASP A 1 173 ? -15.126 -8.656 12.552 1.00 92.62 173 ASP A CA 1
ATOM 1275 C C . ASP A 1 173 ? -15.047 -9.507 11.267 1.00 92.62 173 ASP A C 1
ATOM 1277 O O . ASP A 1 173 ? -14.112 -9.329 10.478 1.00 92.62 173 ASP A O 1
ATOM 1281 N N . PRO A 1 174 ? -16.030 -10.390 10.987 1.00 93.12 174 PRO A N 1
ATOM 1282 C CA . PRO A 1 174 ? -16.048 -11.212 9.778 1.00 93.12 174 PRO A CA 1
ATOM 1283 C C . PRO A 1 174 ? -15.958 -10.420 8.469 1.00 93.12 174 PRO A C 1
ATOM 1285 O O . PRO A 1 174 ? -15.335 -10.893 7.515 1.00 93.12 174 PRO A O 1
ATOM 1288 N N . ALA A 1 175 ? -16.554 -9.223 8.403 1.00 93.31 175 ALA A N 1
ATOM 1289 C CA . ALA A 1 175 ? -16.495 -8.389 7.201 1.00 93.31 175 ALA A CA 1
ATOM 1290 C C . ALA A 1 175 ? -15.076 -7.851 6.963 1.00 93.31 175 ALA A C 1
ATOM 1292 O O . ALA A 1 175 ? -14.583 -7.837 5.833 1.00 93.31 175 ALA A O 1
ATOM 1293 N N . GLU A 1 176 ? -14.395 -7.462 8.039 1.00 93.62 176 GLU A N 1
ATOM 1294 C CA . GLU A 1 176 ? -13.014 -6.991 8.004 1.00 93.62 176 GLU A CA 1
ATOM 1295 C C . GLU A 1 176 ? -12.030 -8.129 7.698 1.00 93.62 176 GLU A C 1
ATOM 1297 O O . GLU A 1 176 ? -11.113 -7.957 6.895 1.00 93.62 176 GLU A O 1
ATOM 1302 N N . ILE A 1 177 ? -12.265 -9.320 8.258 1.00 95.88 177 ILE A N 1
ATOM 1303 C CA . ILE A 1 177 ? -11.504 -10.538 7.950 1.00 95.88 177 ILE A CA 1
ATOM 1304 C C . ILE A 1 177 ? -11.599 -10.870 6.455 1.00 95.88 177 ILE A C 1
ATOM 1306 O O . ILE A 1 177 ? -10.578 -11.131 5.814 1.00 95.88 177 ILE A O 1
ATOM 1310 N N . ALA A 1 178 ? -12.807 -10.826 5.882 1.00 95.75 178 ALA A N 1
ATOM 1311 C CA . ALA A 1 178 ? -13.013 -11.049 4.452 1.00 95.75 178 ALA A CA 1
ATOM 1312 C C . ALA A 1 178 ? -12.305 -9.984 3.598 1.00 95.75 178 ALA A C 1
ATOM 1314 O O . ALA A 1 178 ? -11.702 -10.317 2.579 1.00 95.75 178 ALA A O 1
ATOM 1315 N N . PHE A 1 179 ? -12.318 -8.722 4.038 1.00 96.06 179 PHE A N 1
ATOM 1316 C CA . PHE A 1 179 ? -11.614 -7.635 3.361 1.00 96.06 179 PHE A CA 1
ATOM 1317 C C . PHE A 1 179 ? -10.090 -7.836 3.359 1.00 96.06 179 PHE A C 1
ATOM 1319 O O . PHE A 1 179 ? -9.463 -7.746 2.304 1.00 96.06 179 PHE A O 1
ATOM 1326 N N . VAL A 1 180 ? -9.488 -8.156 4.512 1.00 97.12 180 VAL A N 1
ATOM 1327 C CA . VAL A 1 180 ? -8.044 -8.435 4.615 1.00 97.12 180 VAL A CA 1
ATOM 1328 C C . VAL A 1 180 ? -7.666 -9.632 3.753 1.00 97.12 180 VAL A C 1
ATOM 1330 O O . VAL A 1 180 ? -6.687 -9.565 3.013 1.00 97.12 180 VAL A O 1
ATOM 1333 N N . ARG A 1 181 ? -8.460 -10.707 3.788 1.00 97.12 181 ARG A N 1
ATOM 1334 C CA . ARG A 1 181 ? -8.249 -11.868 2.920 1.00 97.12 181 ARG A CA 1
ATOM 1335 C C . ARG A 1 181 ? -8.268 -11.477 1.439 1.00 97.12 181 ARG A C 1
ATOM 1337 O O . ARG A 1 181 ? -7.347 -11.855 0.722 1.00 97.12 181 ARG A O 1
ATOM 1344 N N . GLY A 1 182 ? -9.251 -10.683 1.009 1.00 97.50 182 GLY A N 1
ATOM 1345 C CA . GLY A 1 182 ? -9.343 -10.185 -0.366 1.00 97.50 182 GLY A CA 1
ATOM 1346 C C . GLY A 1 182 ? -8.117 -9.372 -0.792 1.00 97.50 182 GLY A C 1
ATOM 1347 O O . GLY A 1 182 ? -7.598 -9.574 -1.883 1.00 97.50 182 GLY A O 1
ATOM 1348 N N . LEU A 1 183 ? -7.568 -8.532 0.095 1.00 97.44 183 LEU A N 1
ATOM 1349 C CA . LEU A 1 183 ? -6.325 -7.804 -0.192 1.00 97.44 183 LEU A CA 1
ATOM 1350 C C . LEU A 1 183 ? -5.119 -8.728 -0.395 1.00 97.44 183 LEU A C 1
ATOM 1352 O O . LEU A 1 183 ? -4.256 -8.434 -1.221 1.00 97.44 183 LEU A O 1
ATOM 1356 N N . ILE A 1 184 ? -5.040 -9.833 0.346 1.00 97.88 184 ILE A N 1
ATOM 1357 C CA . ILE A 1 184 ? -3.965 -10.822 0.186 1.00 97.88 184 ILE A CA 1
ATOM 1358 C C . ILE A 1 184 ? -4.151 -11.606 -1.118 1.00 97.88 184 ILE A C 1
ATOM 1360 O O . ILE A 1 184 ? -3.166 -11.873 -1.807 1.00 97.88 184 ILE A O 1
ATOM 1364 N N . GLU A 1 185 ? -5.392 -11.947 -1.474 1.00 98.06 185 GLU A N 1
ATOM 1365 C CA . GLU A 1 185 ? -5.735 -12.583 -2.754 1.00 98.06 185 GLU A CA 1
ATOM 1366 C C . GLU A 1 185 ? -5.353 -11.681 -3.935 1.00 98.06 185 GLU A C 1
ATOM 1368 O O . GLU A 1 185 ? -4.656 -12.137 -4.842 1.00 98.06 185 GLU A O 1
ATOM 1373 N N . ASP A 1 186 ? -5.693 -10.391 -3.879 1.00 97.75 186 ASP A N 1
ATOM 1374 C CA . ASP A 1 186 ? -5.274 -9.400 -4.874 1.00 97.75 186 ASP A CA 1
ATOM 1375 C C . ASP A 1 186 ? -3.747 -9.268 -4.935 1.00 97.75 186 ASP A C 1
ATOM 1377 O O . ASP A 1 186 ? -3.156 -9.271 -6.017 1.00 97.75 186 ASP A O 1
ATOM 1381 N N . HIS A 1 187 ? -3.080 -9.181 -3.778 1.00 98.31 187 HIS A N 1
ATOM 1382 C CA . HIS A 1 187 ? -1.620 -9.091 -3.718 1.00 98.31 187 HIS A CA 1
ATOM 1383 C C . HIS A 1 187 ? -0.963 -10.305 -4.374 1.00 98.31 187 HIS A C 1
ATOM 1385 O O . HIS A 1 187 ? -0.041 -10.149 -5.176 1.00 98.31 187 HIS A O 1
ATOM 1391 N N . HIS A 1 188 ? -1.468 -11.511 -4.104 1.00 97.75 188 HIS A N 1
ATOM 1392 C CA . HIS A 1 188 ? -1.015 -12.726 -4.774 1.00 97.75 188 HIS A CA 1
ATOM 1393 C C . HIS A 1 188 ? -1.292 -12.682 -6.284 1.00 97.75 188 HIS A C 1
ATOM 1395 O O . HIS A 1 188 ? -0.393 -12.985 -7.069 1.00 97.75 188 HIS A O 1
ATOM 1401 N N . HIS A 1 189 ? -2.491 -12.260 -6.693 1.00 97.38 189 HIS A N 1
ATOM 1402 C CA . HIS A 1 189 ? -2.890 -12.176 -8.097 1.00 97.38 189 HIS A CA 1
ATOM 1403 C C . HIS A 1 189 ? -1.979 -11.243 -8.908 1.00 97.38 189 HIS A C 1
ATOM 1405 O O . HIS A 1 189 ? -1.497 -11.633 -9.972 1.00 97.38 189 HIS A O 1
ATOM 1411 N N . TYR A 1 190 ? -1.694 -10.042 -8.396 1.00 96.56 190 TYR A N 1
ATOM 1412 C CA . TYR A 1 190 ? -0.901 -9.043 -9.118 1.00 96.56 190 TYR A CA 1
ATOM 1413 C C . TYR A 1 190 ? 0.612 -9.265 -9.025 1.00 96.56 190 TYR A C 1
ATOM 1415 O O . TYR A 1 190 ? 1.331 -8.931 -9.964 1.00 96.56 190 TYR A O 1
ATOM 1423 N N . THR A 1 191 ? 1.124 -9.806 -7.914 1.00 96.56 191 THR A N 1
ATOM 1424 C CA . THR A 1 191 ? 2.581 -9.900 -7.684 1.00 96.56 191 THR A CA 1
ATOM 1425 C C . THR A 1 191 ? 3.149 -11.316 -7.759 1.00 96.56 191 THR A C 1
ATOM 1427 O O . THR A 1 191 ? 4.371 -11.500 -7.776 1.00 96.56 191 THR A O 1
ATOM 1430 N N . GLY A 1 192 ? 2.287 -12.337 -7.764 1.00 95.06 192 GLY A N 1
ATOM 1431 C CA . GLY A 1 192 ? 2.701 -13.734 -7.644 1.00 95.06 192 GLY A CA 1
ATOM 1432 C C . GLY A 1 192 ? 3.406 -14.039 -6.319 1.00 95.06 192 GLY A C 1
ATOM 1433 O O . GLY A 1 192 ? 4.273 -14.908 -6.282 1.00 95.06 192 GLY A O 1
ATOM 1434 N N . SER A 1 193 ? 3.103 -13.296 -5.248 1.00 96.06 193 SER A N 1
ATOM 1435 C CA . SER A 1 193 ? 3.755 -13.468 -3.948 1.00 96.06 193 SER A CA 1
ATOM 1436 C C . SER A 1 193 ? 3.540 -14.869 -3.371 1.00 96.06 193 SER A C 1
ATOM 1438 O O . SER A 1 193 ? 2.410 -15.305 -3.135 1.00 96.06 193 SER A O 1
ATOM 1440 N N . GLU A 1 194 ? 4.648 -15.557 -3.098 1.00 94.00 194 GLU A N 1
ATOM 1441 C CA . GLU A 1 194 ? 4.669 -16.852 -2.415 1.00 94.00 194 GLU A CA 1
ATOM 1442 C C . GLU A 1 194 ? 4.320 -16.718 -0.928 1.00 94.00 194 GLU A C 1
ATOM 1444 O O . GLU A 1 194 ? 3.725 -17.621 -0.339 1.00 94.00 194 GLU A O 1
ATOM 1449 N N . LEU A 1 195 ? 4.658 -15.587 -0.299 1.00 94.38 195 LEU A N 1
ATOM 1450 C CA . LEU A 1 195 ? 4.252 -15.292 1.073 1.00 94.38 195 LEU A CA 1
ATOM 1451 C C . LEU A 1 195 ? 2.727 -15.175 1.167 1.00 94.38 195 LEU A C 1
ATOM 1453 O O . LEU A 1 195 ? 2.120 -15.827 2.015 1.00 94.38 195 LEU A O 1
ATOM 1457 N N . ALA A 1 196 ? 2.109 -14.420 0.256 1.00 96.25 196 ALA A N 1
ATOM 1458 C CA . ALA A 1 196 ? 0.657 -14.296 0.185 1.00 96.25 196 ALA A CA 1
ATOM 1459 C C . ALA A 1 196 ? -0.018 -15.657 -0.040 1.00 96.25 196 ALA A C 1
ATOM 1461 O O . ALA A 1 196 ? -0.949 -16.003 0.683 1.00 96.25 196 ALA A O 1
ATOM 1462 N N . ALA A 1 197 ? 0.506 -16.472 -0.964 1.00 96.12 197 ALA A N 1
ATOM 1463 C CA . ALA A 1 197 ? 0.002 -17.824 -1.209 1.00 96.12 197 ALA A CA 1
ATOM 1464 C C . ALA A 1 197 ? 0.049 -18.708 0.050 1.00 96.12 197 ALA A C 1
ATOM 1466 O O . ALA A 1 197 ? -0.933 -19.376 0.378 1.00 96.12 197 ALA A O 1
ATOM 1467 N N . ARG A 1 198 ? 1.166 -18.678 0.793 1.00 95.12 198 ARG A N 1
ATOM 1468 C CA . ARG A 1 198 ? 1.315 -19.419 2.058 1.00 95.12 198 ARG A CA 1
ATOM 1469 C C . ARG A 1 198 ? 0.320 -18.953 3.118 1.00 95.12 198 ARG A C 1
ATOM 1471 O O . ARG A 1 198 ? -0.273 -19.786 3.796 1.00 95.12 198 ARG A O 1
ATOM 1478 N N . ILE A 1 199 ? 0.113 -17.641 3.246 1.00 95.19 199 ILE A N 1
ATOM 1479 C CA . ILE A 1 199 ? -0.852 -17.080 4.202 1.00 95.19 199 ILE A CA 1
ATOM 1480 C C . ILE A 1 199 ? -2.283 -17.482 3.828 1.00 95.19 199 ILE A C 1
ATOM 1482 O O . ILE A 1 199 ? -3.060 -17.815 4.715 1.00 95.19 199 ILE A O 1
ATOM 1486 N N . LEU A 1 200 ? -2.634 -17.491 2.540 1.00 95.88 200 LEU A N 1
ATOM 1487 C CA . LEU A 1 200 ? -3.970 -17.885 2.078 1.00 95.88 200 LEU A CA 1
ATOM 1488 C C . LEU A 1 200 ? -4.262 -19.371 2.305 1.00 95.88 200 LEU A C 1
ATOM 1490 O O . LEU A 1 200 ? -5.400 -19.718 2.627 1.00 95.88 200 LEU A O 1
ATOM 1494 N N . LEU A 1 201 ? -3.249 -20.234 2.178 1.00 95.81 201 LEU A N 1
ATOM 1495 C CA . LEU A 1 201 ? -3.383 -21.675 2.401 1.00 95.81 201 LEU A CA 1
ATOM 1496 C C . LEU A 1 201 ? -3.749 -21.999 3.860 1.00 95.81 201 LEU A C 1
ATOM 1498 O O . LEU A 1 201 ? -4.643 -22.805 4.097 1.00 95.81 201 LEU A O 1
ATOM 1502 N N . ASP A 1 202 ? -3.129 -21.306 4.820 1.00 93.12 202 ASP A N 1
ATOM 1503 C CA . ASP A 1 202 ? -3.346 -21.489 6.263 1.00 93.12 202 ASP A CA 1
ATOM 1504 C C . ASP A 1 202 ? -3.929 -20.234 6.945 1.00 93.12 202 ASP A C 1
ATOM 1506 O O . ASP A 1 202 ? -3.576 -19.884 8.078 1.00 93.12 202 ASP A O 1
ATOM 1510 N N . PHE A 1 203 ? -4.861 -19.546 6.278 1.00 94.44 203 PHE A N 1
ATOM 1511 C CA . PHE A 1 203 ? -5.347 -18.232 6.722 1.00 94.44 203 PHE A CA 1
ATOM 1512 C C . PHE A 1 203 ? -5.946 -18.246 8.136 1.00 94.44 203 PHE A C 1
ATOM 1514 O O . PHE A 1 203 ? -5.654 -17.368 8.944 1.00 94.44 203 PHE A O 1
ATOM 1521 N N . ASN A 1 204 ? -6.704 -19.289 8.488 1.00 91.94 204 ASN A N 1
ATOM 1522 C CA . ASN A 1 204 ? -7.295 -19.434 9.826 1.00 91.94 204 ASN A CA 1
ATOM 1523 C C . ASN A 1 204 ? -6.239 -19.522 10.940 1.00 91.94 204 ASN A C 1
ATOM 1525 O O . ASN A 1 204 ? -6.490 -19.107 12.068 1.00 91.94 204 ASN A O 1
ATOM 1529 N N . ARG A 1 205 ? -5.049 -20.049 10.630 1.00 92.06 205 ARG A N 1
ATOM 1530 C CA . ARG A 1 205 ? -3.930 -20.134 11.576 1.00 92.06 205 ARG A CA 1
ATOM 1531 C C . ARG A 1 205 ? -3.162 -18.816 11.669 1.00 92.06 205 ARG A C 1
ATOM 1533 O O . ARG A 1 205 ? -2.584 -18.525 12.716 1.00 92.06 205 ARG A O 1
ATOM 1540 N N . ALA A 1 206 ? -3.149 -18.035 10.589 1.00 92.56 206 ALA A N 1
ATOM 1541 C CA . ALA A 1 206 ? -2.564 -16.700 10.557 1.00 92.56 206 ALA A CA 1
ATOM 1542 C C . ALA A 1 206 ? -3.469 -15.642 11.214 1.00 92.56 206 ALA A C 1
ATOM 1544 O O . ALA A 1 206 ? -2.948 -14.682 11.772 1.00 92.56 206 ALA A O 1
ATOM 1545 N N . LEU A 1 207 ? -4.794 -15.833 11.208 1.00 93.38 207 LEU A N 1
ATOM 1546 C CA . LEU A 1 207 ? -5.789 -14.874 11.706 1.00 93.38 207 LEU A CA 1
ATOM 1547 C C . LEU A 1 207 ? -5.483 -14.324 13.113 1.00 93.38 207 LEU A C 1
ATOM 1549 O O . LEU A 1 207 ? -5.447 -13.104 13.252 1.00 93.38 207 LEU A O 1
ATOM 1553 N N . PRO A 1 208 ? -5.155 -15.143 14.134 1.00 93.56 208 PRO A N 1
ATOM 1554 C CA . PRO A 1 208 ? -4.852 -14.633 15.476 1.00 93.56 208 PRO A CA 1
ATOM 1555 C C . PRO A 1 208 ? -3.569 -13.793 15.562 1.00 93.56 208 PRO A C 1
ATOM 1557 O O . PRO A 1 208 ? -3.322 -13.159 16.581 1.00 93.56 208 PRO A O 1
ATOM 1560 N N . ARG A 1 209 ? -2.724 -13.827 14.524 1.00 94.62 209 ARG A N 1
ATOM 1561 C CA . ARG A 1 209 ? -1.484 -13.042 14.427 1.00 94.62 209 ARG A CA 1
ATOM 1562 C C . ARG A 1 209 ? -1.691 -11.716 13.702 1.00 94.62 209 ARG A C 1
ATOM 1564 O O . ARG A 1 209 ? -0.771 -10.904 13.666 1.00 94.62 209 ARG A O 1
ATOM 1571 N N . PHE A 1 210 ? -2.858 -11.504 13.094 1.00 96.12 210 PHE A N 1
ATOM 1572 C CA . PHE A 1 210 ? -3.181 -10.212 12.518 1.00 96.12 210 PHE A CA 1
ATOM 1573 C C . PHE A 1 210 ? -3.526 -9.228 13.620 1.00 96.12 210 PHE A C 1
ATOM 1575 O O . PHE A 1 210 ? -4.419 -9.440 14.441 1.00 96.12 210 PHE A O 1
ATOM 1582 N N . VAL A 1 211 ? -2.806 -8.122 13.580 1.00 95.75 211 VAL A N 1
ATOM 1583 C CA . VAL A 1 211 ? -2.944 -7.011 14.491 1.00 95.75 211 VAL A CA 1
ATOM 1584 C C . VAL A 1 211 ? -3.526 -5.838 13.721 1.00 95.75 211 VAL A C 1
ATOM 1586 O O . VAL A 1 211 ? -3.003 -5.432 12.682 1.00 95.75 211 VAL A O 1
ATOM 1589 N N . LYS A 1 212 ? -4.618 -5.286 14.237 1.00 96.00 212 LYS A N 1
ATOM 1590 C CA . LYS A 1 212 ? -5.263 -4.084 13.727 1.00 96.00 212 LYS A CA 1
ATOM 1591 C C . LYS A 1 212 ? -4.797 -2.879 14.533 1.00 96.00 212 LYS A C 1
ATOM 1593 O O . LYS A 1 212 ? -4.936 -2.851 15.754 1.00 96.00 212 LYS A O 1
ATOM 1598 N N . VAL A 1 213 ? -4.293 -1.874 13.830 1.00 96.56 213 VAL A N 1
ATOM 1599 C CA . VAL A 1 213 ? -3.921 -0.566 14.367 1.00 96.56 213 VAL A CA 1
ATOM 1600 C C . VAL A 1 213 ? -4.965 0.450 13.932 1.00 96.56 213 VAL A C 1
ATOM 1602 O O . VAL A 1 213 ? -5.209 0.635 12.734 1.00 96.56 213 VAL A O 1
ATOM 1605 N N . LEU A 1 214 ? -5.579 1.104 14.914 1.00 94.69 214 LEU A N 1
ATOM 1606 C CA . LEU A 1 214 ? -6.654 2.064 14.702 1.00 94.69 214 LEU A CA 1
ATOM 1607 C C . LEU A 1 214 ? -6.434 3.309 15.573 1.00 94.69 214 LEU A C 1
ATOM 1609 O O . LEU A 1 214 ? -6.197 3.173 16.771 1.00 94.69 214 LEU A O 1
ATOM 1613 N N . PRO A 1 215 ? -6.538 4.529 15.027 1.00 93.75 215 PRO A N 1
ATOM 1614 C CA . PRO A 1 215 ? -6.486 5.743 15.833 1.00 93.75 215 PRO A CA 1
ATOM 1615 C C . PRO A 1 215 ? -7.680 5.834 16.783 1.00 93.75 215 PRO A C 1
ATOM 1617 O O . PRO A 1 215 ? -8.818 5.548 16.399 1.00 93.75 215 PRO A O 1
ATOM 1620 N N . THR A 1 216 ? -7.436 6.254 18.020 1.00 90.62 216 THR A N 1
ATOM 1621 C CA . THR A 1 216 ? -8.450 6.269 19.090 1.00 90.62 216 THR A CA 1
ATOM 1622 C C . THR A 1 216 ? -9.609 7.216 18.776 1.00 90.62 216 THR A C 1
ATOM 1624 O O . THR A 1 216 ? -10.779 6.845 18.906 1.00 90.62 216 THR A O 1
ATOM 1627 N N . ASP A 1 217 ? -9.303 8.418 18.286 1.00 87.31 217 ASP A N 1
ATOM 1628 C CA . ASP A 1 217 ? -10.313 9.395 17.869 1.00 87.31 217 ASP A CA 1
ATOM 1629 C C . ASP A 1 217 ? -11.116 8.906 16.658 1.00 87.31 217 ASP A C 1
ATOM 1631 O O . ASP A 1 217 ? -12.337 9.075 16.613 1.00 87.31 217 ASP A O 1
ATOM 1635 N N . TYR A 1 218 ? -10.453 8.245 15.704 1.00 81.44 218 TYR A N 1
ATOM 1636 C CA . TYR A 1 218 ? -11.108 7.676 14.527 1.00 81.44 218 TYR A CA 1
ATOM 1637 C C . TYR A 1 218 ? -12.079 6.555 14.918 1.00 81.44 218 TYR A C 1
ATOM 1639 O O . TYR A 1 218 ? -13.223 6.539 14.463 1.00 81.44 218 TYR A O 1
ATOM 1647 N N . LYS A 1 219 ? -11.678 5.675 15.843 1.00 83.00 219 LYS A N 1
ATOM 1648 C CA . LYS A 1 219 ? -12.555 4.638 16.399 1.00 83.00 219 LYS A CA 1
ATOM 1649 C C . LYS A 1 219 ? -13.814 5.215 17.034 1.00 83.00 219 LYS A C 1
ATOM 1651 O O . LYS A 1 219 ? -14.902 4.694 16.793 1.00 83.00 219 LYS A O 1
ATOM 1656 N N . ARG A 1 220 ? -13.682 6.275 17.840 1.00 84.56 220 ARG A N 1
ATOM 1657 C CA . ARG A 1 220 ? -14.830 6.918 18.498 1.00 84.56 220 ARG A CA 1
ATOM 1658 C C . ARG A 1 220 ? -15.853 7.386 17.465 1.00 84.56 220 ARG A C 1
ATOM 1660 O O . ARG A 1 220 ? -17.027 7.050 17.586 1.00 84.56 220 ARG A O 1
ATOM 1667 N N . VAL A 1 221 ? -15.395 8.083 16.424 1.00 84.69 221 VAL A N 1
ATOM 1668 C CA . VAL A 1 221 ? -16.269 8.559 15.342 1.00 84.69 221 VAL A CA 1
ATOM 1669 C C . VAL A 1 221 ? -16.926 7.388 14.604 1.00 84.69 221 VAL A C 1
ATOM 1671 O O . VAL A 1 221 ? -18.139 7.406 14.414 1.00 84.69 221 VAL A O 1
ATOM 1674 N N . MET A 1 222 ? -16.175 6.335 14.263 1.00 81.81 222 MET A N 1
ATOM 1675 C CA . MET A 1 222 ? -16.736 5.159 13.580 1.00 81.81 222 MET A CA 1
ATOM 1676 C C . MET A 1 222 ? -17.826 4.454 14.400 1.00 81.81 222 MET A C 1
ATOM 1678 O O . MET A 1 222 ? -18.844 4.044 13.844 1.00 81.81 222 MET A O 1
ATOM 1682 N N . LEU A 1 223 ? -17.638 4.314 15.715 1.00 83.75 223 LEU A N 1
ATOM 1683 C CA . LEU A 1 223 ? -18.634 3.697 16.596 1.00 83.75 223 LEU A CA 1
ATOM 1684 C C . LEU A 1 223 ? -19.895 4.560 16.725 1.00 83.75 223 LEU A C 1
ATOM 1686 O O . LEU A 1 223 ? -21.007 4.033 16.695 1.00 83.75 223 LEU A O 1
ATOM 1690 N N . GLU A 1 224 ? -19.739 5.882 16.824 1.00 82.88 224 GLU A N 1
ATOM 1691 C CA . GLU A 1 224 ? -20.869 6.815 16.843 1.00 82.88 224 GLU A CA 1
ATOM 1692 C C . GLU A 1 224 ? -21.667 6.780 15.531 1.00 82.88 224 GLU A C 1
ATOM 1694 O O . GLU A 1 224 ? -22.900 6.800 15.552 1.00 82.88 224 GLU A O 1
ATOM 1699 N N . GLU A 1 225 ? -20.987 6.714 14.384 1.00 81.19 225 GLU A N 1
ATOM 1700 C CA . GLU A 1 225 ? -21.628 6.590 13.071 1.00 81.19 225 GLU A CA 1
ATOM 1701 C C . GLU A 1 225 ? -22.336 5.243 12.899 1.00 81.19 225 GLU A C 1
ATOM 1703 O O . GLU A 1 225 ? -23.480 5.211 12.441 1.00 81.19 225 GLU A O 1
ATOM 1708 N N . ALA A 1 226 ? -21.711 4.141 13.326 1.00 81.25 226 ALA A N 1
ATOM 1709 C CA . ALA A 1 226 ? -22.325 2.816 13.296 1.00 81.25 226 ALA A CA 1
ATOM 1710 C C . ALA A 1 226 ? -23.596 2.760 14.160 1.00 81.25 226 ALA A C 1
ATOM 1712 O O . ALA A 1 226 ? -24.631 2.275 13.700 1.00 81.25 226 ALA A O 1
ATOM 1713 N N . ALA A 1 227 ? -23.560 3.336 15.366 1.00 81.00 227 ALA A N 1
ATOM 1714 C CA . ALA A 1 227 ? -24.724 3.420 16.246 1.00 81.00 227 ALA A CA 1
ATOM 1715 C C . ALA A 1 227 ? -25.858 4.260 15.633 1.00 81.00 227 ALA A C 1
ATOM 1717 O O . ALA A 1 227 ? -27.028 3.877 15.707 1.00 81.00 227 ALA A O 1
ATOM 1718 N N . LYS A 1 228 ? -25.529 5.382 14.975 1.00 80.44 228 LYS A N 1
ATOM 1719 C CA . LYS A 1 228 ? -26.511 6.199 14.240 1.00 80.44 228 LYS A CA 1
ATOM 1720 C C . LYS A 1 228 ? -27.116 5.436 13.061 1.00 80.44 228 LYS A C 1
ATOM 1722 O O . LYS A 1 228 ? -28.327 5.502 12.865 1.00 80.44 228 LYS A O 1
ATOM 1727 N N . ALA A 1 229 ? -26.309 4.695 12.303 1.00 79.44 229 ALA A N 1
ATOM 1728 C CA . ALA A 1 229 ? -26.782 3.886 11.181 1.00 79.44 229 ALA A CA 1
ATOM 1729 C C . ALA A 1 229 ? -27.681 2.726 11.643 1.00 79.44 229 ALA A C 1
ATOM 1731 O O . ALA A 1 229 ? -28.695 2.436 11.008 1.00 79.44 229 ALA A O 1
ATOM 1732 N N . GLU A 1 230 ? -27.356 2.084 12.767 1.00 77.81 230 GLU A N 1
ATOM 1733 C CA . GLU A 1 230 ? -28.192 1.036 13.357 1.00 77.81 230 GLU A CA 1
ATOM 1734 C C . GLU A 1 230 ? -29.516 1.603 13.894 1.00 77.81 230 GLU A C 1
ATOM 1736 O O . GLU A 1 230 ? -30.573 1.006 13.685 1.00 77.81 230 GLU A O 1
ATOM 1741 N N . ALA A 1 231 ? -29.486 2.784 14.520 1.00 77.50 231 ALA A N 1
ATOM 1742 C CA . ALA A 1 231 ? -30.689 3.493 14.952 1.00 77.50 231 ALA A CA 1
ATOM 1743 C C . ALA A 1 231 ? -31.574 3.910 13.764 1.00 77.50 231 ALA A C 1
ATOM 1745 O O . ALA A 1 231 ? -32.790 3.739 13.827 1.00 77.50 231 ALA A O 1
ATOM 1746 N N . ALA A 1 232 ? -30.975 4.389 12.668 1.00 77.69 232 ALA A N 1
ATOM 1747 C CA . ALA A 1 232 ? -31.691 4.720 11.437 1.00 77.69 232 ALA A CA 1
ATOM 1748 C C . ALA A 1 232 ? -32.356 3.481 10.820 1.00 77.69 232 ALA A C 1
ATOM 1750 O O . ALA A 1 232 ? -33.550 3.517 10.535 1.00 77.69 232 ALA A O 1
ATOM 1751 N N . LYS A 1 233 ? -31.634 2.352 10.727 1.00 75.50 233 LYS A N 1
ATOM 1752 C CA . LYS A 1 233 ? -32.216 1.073 10.290 1.00 75.50 233 LYS A CA 1
ATOM 1753 C C . LYS A 1 233 ? -33.369 0.647 11.202 1.00 75.50 233 LYS A C 1
ATOM 1755 O O . LYS A 1 233 ? -34.441 0.317 10.712 1.00 75.50 233 LYS A O 1
ATOM 1760 N N . LYS A 1 234 ? -33.206 0.697 12.529 1.00 73.12 234 LYS A N 1
ATOM 1761 C CA . LYS A 1 234 ? -34.280 0.337 13.479 1.00 73.12 234 LYS A CA 1
ATOM 1762 C C . LYS A 1 234 ? -35.519 1.234 13.351 1.00 73.12 234 LYS A C 1
ATOM 1764 O O . LYS A 1 234 ? -36.626 0.720 13.471 1.00 73.12 234 LYS A O 1
ATOM 1769 N N . ALA A 1 235 ? -35.348 2.529 13.080 1.00 73.25 235 ALA A N 1
ATOM 1770 C CA . ALA A 1 235 ? -36.453 3.462 12.848 1.00 73.25 235 ALA A CA 1
ATOM 1771 C C . ALA A 1 235 ? -37.172 3.218 11.507 1.00 73.25 235 ALA A C 1
ATOM 1773 O O . ALA A 1 235 ? -38.387 3.386 11.415 1.00 73.25 235 ALA A O 1
ATOM 1774 N N . GLU A 1 236 ? -36.447 2.771 10.481 1.00 66.31 236 GLU A N 1
ATOM 1775 C CA . GLU A 1 236 ? -37.015 2.403 9.179 1.00 66.31 236 GLU A CA 1
ATOM 1776 C C . GLU A 1 236 ? -37.808 1.079 9.245 1.00 66.31 236 GLU A C 1
ATOM 1778 O O . GLU A 1 236 ? -38.797 0.906 8.535 1.00 66.31 236 GLU A O 1
ATOM 1783 N N . PHE A 1 237 ? -37.443 0.171 10.163 1.00 59.66 237 PHE A N 1
ATOM 1784 C CA . PHE A 1 237 ? -38.130 -1.113 10.388 1.00 59.66 237 PHE A CA 1
ATOM 1785 C C . PHE A 1 237 ? -39.320 -1.066 11.368 1.00 59.66 237 PHE A C 1
ATOM 1787 O O . PHE A 1 237 ? -40.020 -2.073 11.518 1.00 59.66 237 PHE A O 1
ATOM 1794 N N . THR A 1 238 ? -39.617 0.063 12.020 1.00 55.47 238 THR A N 1
ATOM 1795 C CA . THR A 1 238 ? -40.869 0.209 12.789 1.00 55.47 238 THR A CA 1
ATOM 1796 C C . THR A 1 238 ? -42.069 0.413 11.855 1.00 55.47 238 THR A C 1
ATOM 1798 O O . THR A 1 238 ? -42.458 1.538 11.555 1.00 55.47 238 THR A O 1
ATOM 1801 N N . LEU A 1 239 ? -42.665 -0.695 11.398 1.00 60.09 239 LEU A N 1
ATOM 1802 C CA . LEU A 1 239 ? -43.935 -0.723 10.656 1.00 60.09 239 LEU A CA 1
ATOM 1803 C C . LEU A 1 239 ? -45.070 -0.017 11.434 1.00 60.09 239 LEU A C 1
ATOM 1805 O O . LEU A 1 239 ? -45.115 -0.110 12.667 1.00 60.09 239 LEU A O 1
ATOM 1809 N N . PRO A 1 240 ? -46.037 0.632 10.749 1.00 59.91 240 PRO A N 1
ATOM 1810 C CA . PRO A 1 240 ? -47.182 1.251 11.408 1.00 59.91 240 PRO A CA 1
ATOM 1811 C C . PRO A 1 240 ? -47.995 0.182 12.140 1.00 59.91 240 PRO A C 1
ATOM 1813 O O . PRO A 1 240 ? -48.374 -0.829 11.545 1.00 59.91 240 PRO A O 1
ATOM 1816 N N . LYS A 1 241 ? -48.311 0.408 13.421 1.00 53.66 241 LYS A N 1
ATOM 1817 C CA . LYS A 1 241 ? -49.334 -0.386 14.112 1.00 53.66 241 LYS A CA 1
ATOM 1818 C C . LYS A 1 241 ? -50.649 -0.215 13.350 1.00 53.66 241 LYS A C 1
ATOM 1820 O O . LYS A 1 241 ? -51.272 0.840 13.435 1.00 53.66 241 LYS A O 1
ATOM 1825 N N . LEU A 1 242 ? -51.056 -1.242 12.603 1.00 56.16 242 LEU A N 1
ATOM 1826 C CA . LEU A 1 242 ? -52.403 -1.328 12.050 1.00 56.16 242 LEU A CA 1
ATOM 1827 C C . LEU A 1 242 ? -53.391 -1.267 13.225 1.00 56.16 242 LEU A C 1
ATOM 1829 O O . LEU A 1 242 ? -53.256 -2.064 14.159 1.00 56.16 242 LEU A O 1
ATOM 1833 N N . PRO A 1 243 ? -54.351 -0.328 13.231 1.00 48.78 243 PRO A N 1
ATOM 1834 C CA . PRO A 1 243 ? -55.373 -0.312 14.261 1.00 48.78 243 PRO A CA 1
ATOM 1835 C C . PRO A 1 243 ? -56.200 -1.593 14.139 1.00 48.78 243 PRO A C 1
ATOM 1837 O O . PRO A 1 243 ? -56.780 -1.883 13.092 1.00 48.78 243 PRO A O 1
ATOM 1840 N N . SER A 1 244 ? -56.234 -2.369 15.219 1.00 46.25 244 SER A N 1
ATOM 1841 C CA . SER A 1 244 ? -57.171 -3.474 15.382 1.00 46.25 244 SER A CA 1
ATOM 1842 C C . SER A 1 244 ? -58.588 -2.906 15.325 1.00 46.25 244 SER A C 1
ATOM 1844 O O . SER A 1 244 ? -59.011 -2.196 16.238 1.00 46.25 244 SER A O 1
ATOM 1846 N N . THR A 1 245 ? -59.310 -3.181 14.245 1.00 44.19 245 THR A N 1
ATOM 1847 C CA . THR A 1 245 ? -60.741 -2.887 14.139 1.00 44.19 245 THR A CA 1
ATOM 1848 C C . THR A 1 245 ? -61.502 -3.847 15.058 1.00 44.19 245 THR A C 1
ATOM 1850 O O . THR A 1 245 ? -61.307 -5.059 14.944 1.00 44.19 245 THR A O 1
ATOM 1853 N N . PRO A 1 246 ? -62.360 -3.368 15.977 1.00 45.72 246 PRO A N 1
ATOM 1854 C CA . PRO A 1 246 ? -63.343 -4.233 16.615 1.00 45.72 246 PRO A CA 1
ATOM 1855 C C . PRO A 1 246 ? -64.381 -4.663 15.569 1.00 45.72 246 PRO A C 1
ATOM 1857 O O . PRO A 1 246 ? -64.719 -3.889 14.671 1.00 45.72 246 PRO A O 1
ATOM 1860 N N . ALA A 1 247 ? -64.868 -5.900 15.673 1.00 38.25 247 ALA A N 1
ATOM 1861 C CA . ALA A 1 247 ? -65.937 -6.431 14.828 1.00 38.25 247 ALA A CA 1
ATOM 1862 C C . ALA A 1 247 ? -67.217 -5.559 14.905 1.00 38.25 247 ALA A C 1
ATOM 1864 O O . ALA A 1 247 ? -67.441 -4.922 15.936 1.00 38.25 247 ALA A O 1
ATOM 1865 N N . PRO A 1 248 ? -68.069 -5.514 13.860 1.00 38.94 248 PRO A N 1
ATOM 1866 C CA . PRO A 1 248 ? -69.224 -4.622 13.842 1.00 38.94 248 PRO A CA 1
ATOM 1867 C C . PRO A 1 248 ? -70.372 -5.179 14.697 1.00 38.94 248 PRO A C 1
ATOM 1869 O O . PRO A 1 248 ? -70.866 -6.273 14.425 1.00 38.94 248 PRO A O 1
ATOM 1872 N N . GLU A 1 249 ? -70.826 -4.406 15.687 1.00 33.91 249 GLU A N 1
ATOM 1873 C CA . GLU A 1 249 ? -72.143 -4.566 16.318 1.00 33.91 249 GLU A CA 1
ATOM 1874 C C . GLU A 1 249 ? -73.226 -3.844 15.493 1.00 33.91 249 GLU A C 1
ATOM 1876 O O . GLU A 1 249 ? -72.994 -2.782 14.912 1.00 33.91 249 GLU A O 1
ATOM 1881 N N . GLU A 1 250 ? -74.412 -4.452 15.427 1.00 30.62 250 GLU A N 1
ATOM 1882 C CA . GLU A 1 250 ? -75.579 -4.006 14.660 1.00 30.62 250 GLU A CA 1
ATOM 1883 C C . GLU A 1 250 ? -76.165 -2.665 15.151 1.00 30.62 250 GLU A C 1
ATOM 1885 O O . GLU A 1 250 ? -76.467 -2.481 16.330 1.00 30.62 250 GLU A O 1
ATOM 1890 N N . GLU A 1 251 ? -76.440 -1.742 14.222 1.00 32.12 251 GLU A N 1
ATOM 1891 C CA . GLU A 1 251 ? -77.181 -0.505 14.498 1.00 32.12 251 GLU A CA 1
ATOM 1892 C C . GLU A 1 251 ? -78.702 -0.730 14.624 1.00 32.12 251 GLU A C 1
ATOM 1894 O O . GLU A 1 251 ? -79.358 -1.219 13.699 1.00 32.12 251 GLU A O 1
ATOM 1899 N N . LYS A 1 252 ? -79.313 -0.174 15.684 1.00 27.92 252 LYS A N 1
ATOM 1900 C CA . LYS A 1 252 ? -80.722 0.272 15.673 1.00 27.92 252 LYS A CA 1
ATOM 1901 C C . LYS A 1 252 ? -80.891 1.708 16.195 1.00 27.92 252 LYS A C 1
ATOM 1903 O O . LYS A 1 252 ? -80.980 1.980 17.382 1.00 27.92 252 LYS A O 1
ATOM 1908 N N . LYS A 1 253 ? -80.975 2.600 15.207 1.00 29.16 253 LYS A N 1
ATOM 1909 C CA . LYS A 1 253 ? -81.606 3.930 15.078 1.00 29.16 253 LYS A CA 1
ATOM 1910 C C . LYS A 1 253 ? -82.475 4.551 16.204 1.00 29.16 253 LYS A C 1
ATOM 1912 O O . LYS A 1 253 ? -83.464 3.962 16.626 1.00 29.16 253 LYS A O 1
ATOM 1917 N N . LYS A 1 254 ? -82.261 5.885 16.300 1.00 26.95 254 LYS A N 1
ATOM 1918 C CA . LYS A 1 254 ? -83.177 7.057 16.478 1.00 26.95 254 LYS A CA 1
ATOM 1919 C C . LYS A 1 254 ? -83.350 7.637 17.897 1.00 26.95 254 LYS A C 1
ATOM 1921 O O . LYS A 1 254 ? -84.001 7.025 18.726 1.00 26.95 254 LYS A O 1
ATOM 1926 N N . HIS A 1 255 ? -82.995 8.918 18.086 1.00 27.34 255 HIS A N 1
ATOM 1927 C CA . HIS A 1 255 ? -83.928 10.060 17.979 1.00 27.34 255 HIS A CA 1
ATOM 1928 C C . HIS A 1 255 ? -83.232 11.441 18.106 1.00 27.34 255 HIS A C 1
ATOM 1930 O O . HIS A 1 255 ? -82.164 11.572 18.686 1.00 27.34 255 HIS A O 1
ATOM 1936 N N . LYS A 1 256 ? -83.881 12.436 17.484 1.00 28.30 256 LYS A N 1
ATOM 1937 C CA . LYS A 1 256 ? -83.581 13.874 17.307 1.00 28.30 256 LYS A CA 1
ATOM 1938 C C . LYS A 1 256 ? -83.366 14.683 18.603 1.00 28.30 256 LYS A C 1
ATOM 1940 O O . LYS A 1 256 ? -84.125 14.471 19.541 1.00 28.30 256 LYS A O 1
ATOM 1945 N N . HIS A 1 257 ? -82.550 15.748 18.541 1.00 27.08 257 HIS A N 1
ATOM 1946 C CA . HIS A 1 257 ? -83.007 17.127 18.817 1.00 27.08 257 HIS A CA 1
ATOM 1947 C C . HIS A 1 257 ? -82.041 18.209 18.282 1.00 27.08 257 HIS A C 1
ATOM 1949 O O . HIS A 1 257 ? -80.837 17.993 18.193 1.00 27.08 257 HIS A O 1
ATOM 1955 N N . GLU A 1 258 ? -82.635 19.329 17.864 1.00 28.20 258 GLU A N 1
ATOM 1956 C CA . GLU A 1 258 ? -82.078 20.522 17.203 1.00 28.20 258 GLU A CA 1
ATOM 1957 C C . GLU A 1 258 ? -81.391 21.518 18.162 1.00 28.20 258 GLU A C 1
ATOM 1959 O O . GLU A 1 258 ? -81.757 21.549 19.330 1.00 28.20 258 GLU A O 1
ATOM 1964 N N . GLU A 1 259 ? -80.481 22.364 17.637 1.00 30.67 259 GLU A N 1
ATOM 1965 C CA . GLU A 1 259 ? -80.453 23.859 17.712 1.00 30.67 259 GLU A CA 1
ATOM 1966 C C . GLU A 1 259 ? -79.065 24.407 17.263 1.00 30.67 259 GLU A C 1
ATOM 1968 O O . GLU A 1 259 ? -78.042 24.086 17.855 1.00 30.67 259 GLU A O 1
ATOM 1973 N N . LYS A 1 260 ? -78.937 24.980 16.046 1.00 30.05 260 LYS A N 1
ATOM 1974 C CA . LYS A 1 260 ? -78.758 26.426 15.697 1.00 30.05 260 LYS A CA 1
ATOM 1975 C C . LYS A 1 260 ? -77.718 27.180 16.559 1.00 30.05 260 LYS A C 1
ATOM 1977 O O . LYS A 1 260 ? -77.895 27.270 17.760 1.00 30.05 260 LYS A O 1
ATOM 1982 N N . LYS A 1 261 ? -76.659 27.810 16.022 1.00 28.92 261 LYS A N 1
ATOM 1983 C CA . LYS A 1 261 ? -76.603 29.046 15.188 1.00 28.92 261 LYS A CA 1
ATOM 1984 C C . LYS A 1 261 ? -75.127 29.284 14.758 1.00 28.92 261 LYS A C 1
ATOM 1986 O O . LYS A 1 261 ? -74.250 28.954 15.543 1.00 28.92 261 LYS A O 1
ATOM 1991 N N . ALA A 1 262 ? -74.852 29.651 13.494 1.00 30.72 262 ALA A N 1
ATOM 1992 C CA . ALA A 1 262 ? -74.309 30.954 13.016 1.00 30.72 262 ALA A CA 1
ATOM 1993 C C . ALA A 1 262 ? -73.004 31.419 13.720 1.00 30.72 262 ALA A C 1
ATOM 1995 O O . ALA A 1 262 ? -72.973 31.479 14.938 1.00 30.72 262 ALA A O 1
ATOM 1996 N N . ASP A 1 263 ? -71.896 31.742 13.042 1.00 31.72 263 ASP A N 1
ATOM 1997 C CA . ASP A 1 263 ? -71.783 32.835 12.065 1.00 31.72 263 ASP A CA 1
ATOM 1998 C C . ASP A 1 263 ? -70.504 32.756 11.192 1.00 31.72 263 ASP A C 1
ATOM 2000 O O . ASP A 1 263 ? -69.516 32.115 11.548 1.00 31.72 263 ASP A O 1
ATOM 2004 N N . LEU A 1 264 ? -70.577 33.453 10.053 1.00 33.12 264 LEU A N 1
ATOM 2005 C CA . LEU A 1 264 ? -69.528 33.857 9.093 1.00 33.12 264 LEU A CA 1
ATOM 2006 C C . LEU A 1 264 ? -68.383 34.679 9.772 1.00 33.12 264 LEU A C 1
ATOM 2008 O O . LEU A 1 264 ? -68.592 35.146 10.883 1.00 33.12 264 LEU A O 1
ATOM 2012 N N . LEU A 1 265 ? -67.174 34.976 9.255 1.00 31.23 265 LEU A N 1
ATOM 2013 C CA . LEU A 1 265 ? -66.655 35.361 7.924 1.00 31.23 265 LEU A CA 1
ATOM 2014 C C . LEU A 1 265 ? -65.102 35.542 8.008 1.00 31.23 265 LEU A C 1
ATOM 2016 O O . LEU A 1 265 ? -64.553 35.620 9.107 1.00 31.23 265 LEU A O 1
ATOM 2020 N N . ASP A 1 266 ? -64.443 35.670 6.846 1.00 35.31 266 ASP A N 1
ATOM 2021 C CA . ASP A 1 266 ? -63.051 36.120 6.589 1.00 35.31 266 ASP A CA 1
ATOM 2022 C C . ASP A 1 266 ? -62.609 37.397 7.331 1.00 35.31 266 ASP A C 1
ATOM 2024 O O . ASP A 1 266 ? -63.429 38.304 7.473 1.00 35.31 266 ASP A O 1
ATOM 2028 N N . ILE A 1 267 ? -61.299 37.539 7.630 1.00 38.94 267 ILE A N 1
ATOM 2029 C CA . ILE A 1 267 ? -60.476 38.686 7.167 1.00 38.94 267 ILE A CA 1
ATOM 2030 C C . ILE A 1 267 ? -58.966 38.533 7.458 1.00 38.94 267 ILE A C 1
ATOM 2032 O O . ILE A 1 267 ? -58.556 38.044 8.510 1.00 38.94 267 ILE A O 1
ATOM 2036 N N . GLU A 1 268 ? -58.159 38.980 6.492 1.00 35.44 268 GLU A N 1
ATOM 2037 C CA . GLU A 1 268 ? -56.698 39.119 6.511 1.00 35.44 268 GLU A CA 1
ATOM 2038 C C . GLU A 1 268 ? -56.180 40.182 7.506 1.00 35.44 268 GLU A C 1
ATOM 2040 O O . GLU A 1 268 ? -56.814 41.206 7.740 1.00 35.44 268 GLU A O 1
ATOM 2045 N N . ASP A 1 269 ? -54.968 39.931 8.010 1.00 33.03 269 ASP A N 1
ATOM 2046 C CA . ASP A 1 269 ? -53.929 40.866 8.476 1.00 33.03 269 ASP A CA 1
ATOM 2047 C C . ASP A 1 269 ? -54.282 42.099 9.339 1.00 33.03 269 ASP A C 1
ATOM 2049 O O . ASP A 1 269 ? -54.728 43.145 8.869 1.00 33.03 269 ASP A O 1
ATOM 2053 N N . SER A 1 270 ? -53.798 42.069 10.590 1.00 33.53 270 SER A N 1
ATOM 2054 C CA . SER A 1 270 ? -53.362 43.277 11.303 1.00 33.53 270 SER A CA 1
ATOM 2055 C C . SER A 1 270 ? -52.136 4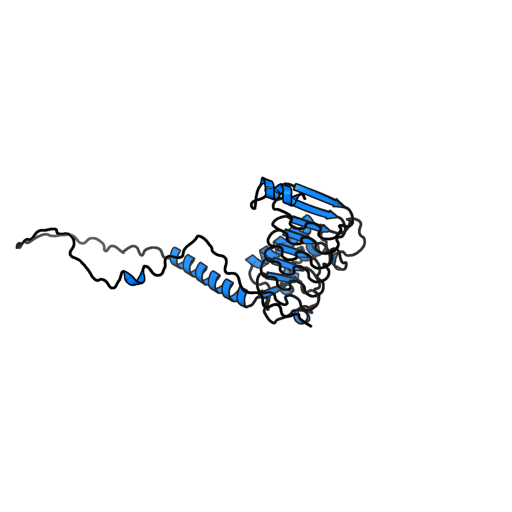3.029 12.206 1.00 33.53 270 SER A C 1
ATOM 2057 O O . SER A 1 270 ? -52.257 42.704 13.381 1.00 33.53 270 SER A O 1
ATOM 2059 N N . VAL A 1 271 ? -50.956 43.186 11.600 1.00 36.34 271 VAL A N 1
ATOM 2060 C CA . VAL A 1 271 ? -49.801 44.009 12.026 1.00 36.34 271 VAL A CA 1
ATOM 2061 C C . VAL A 1 271 ? -49.127 43.807 13.408 1.00 36.34 271 VAL A C 1
ATOM 2063 O O . VAL A 1 271 ? -49.656 44.103 14.472 1.00 36.34 271 VAL A O 1
ATOM 2066 N N . SER A 1 272 ? -47.823 43.514 13.273 1.00 31.66 272 SER A N 1
ATOM 2067 C CA . SER A 1 272 ? -46.640 43.886 14.071 1.00 31.66 272 SER A CA 1
ATOM 2068 C C . SER A 1 272 ? -46.392 43.260 15.442 1.00 31.66 272 SER A C 1
ATOM 2070 O O . SER A 1 272 ? -46.923 43.701 16.454 1.00 31.66 272 SER A O 1
ATOM 2072 N N . ASP A 1 273 ? -45.359 42.414 15.484 1.00 35.75 273 ASP A N 1
ATOM 2073 C CA . ASP A 1 273 ? -44.448 42.389 16.625 1.00 35.75 273 ASP A CA 1
ATOM 2074 C C . ASP A 1 273 ? -42.990 42.487 16.136 1.00 35.75 273 ASP A C 1
ATOM 2076 O O . ASP A 1 273 ? -42.311 41.522 15.769 1.00 35.75 273 ASP A O 1
ATOM 2080 N N . SER A 1 274 ? -42.513 43.730 16.079 1.00 46.28 274 SER A N 1
ATOM 2081 C CA . SER A 1 274 ? -41.207 44.196 15.598 1.00 46.28 274 SER A CA 1
ATOM 2082 C C . SER A 1 274 ? -40.036 43.826 16.528 1.00 46.28 274 SER A C 1
ATOM 2084 O O . SER A 1 274 ? -39.175 44.650 16.851 1.00 46.28 274 SER A O 1
ATOM 2086 N N . LYS A 1 275 ? -39.978 42.561 16.956 1.00 40.94 275 LYS A N 1
ATOM 2087 C CA . LYS A 1 275 ? -38.854 41.972 17.709 1.00 40.94 275 LYS A CA 1
ATOM 2088 C C . LYS A 1 275 ? -38.288 40.690 17.089 1.00 40.94 275 LYS A C 1
ATOM 2090 O O . LYS A 1 275 ? -37.197 40.279 17.483 1.00 40.94 275 LYS A O 1
ATOM 2095 N N . ALA A 1 276 ? -38.939 40.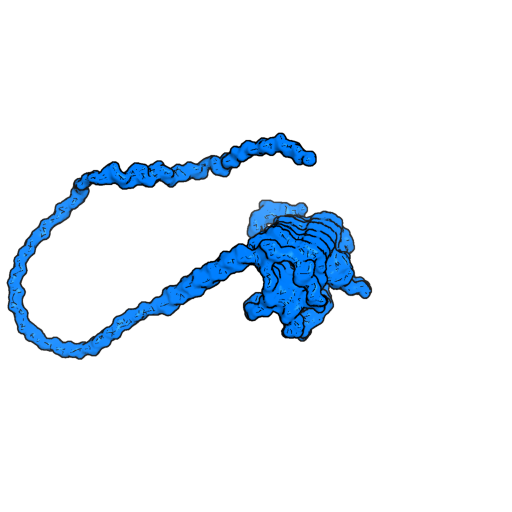115 16.075 1.00 43.69 276 ALA A N 1
ATOM 2096 C CA . ALA A 1 276 ? -38.445 38.921 15.378 1.00 43.69 276 ALA A CA 1
ATOM 2097 C C . ALA A 1 276 ? -37.561 39.219 14.143 1.00 43.69 276 ALA A C 1
ATOM 2099 O O . ALA A 1 276 ? -36.758 38.374 13.745 1.00 43.69 276 ALA A O 1
ATOM 2100 N N . GLU A 1 277 ? -37.613 40.429 13.576 1.00 40.12 277 GLU A N 1
ATOM 2101 C CA . GLU A 1 277 ? -36.879 40.766 12.339 1.00 40.12 277 GLU A CA 1
ATOM 2102 C C . GLU A 1 277 ? -35.450 41.293 12.546 1.00 40.12 277 GLU A C 1
ATOM 2104 O O . GLU A 1 277 ? -34.647 41.279 11.616 1.00 40.12 277 GLU A O 1
ATOM 2109 N N . LYS A 1 278 ? -35.053 41.652 13.775 1.00 40.34 278 LYS A N 1
ATOM 2110 C CA . LYS A 1 278 ? -33.662 42.057 14.078 1.00 40.34 278 LYS A CA 1
ATOM 2111 C C . LYS A 1 278 ? -32.700 40.892 14.350 1.00 40.34 278 LYS A C 1
ATOM 2113 O O . LYS A 1 278 ? -31.508 41.122 14.517 1.00 40.34 278 LYS A O 1
ATOM 2118 N N . LYS A 1 279 ? -33.184 39.643 14.374 1.00 42.69 279 LYS A N 1
ATOM 2119 C CA . LYS A 1 279 ? -32.340 38.441 14.545 1.00 42.69 279 LYS A CA 1
ATOM 2120 C C . LYS A 1 279 ? -32.125 37.627 13.266 1.00 42.69 279 LYS A C 1
ATOM 2122 O O . LYS A 1 279 ? -31.271 36.747 13.266 1.00 42.69 279 LYS A O 1
ATOM 2127 N N . ARG A 1 280 ? -32.833 37.927 12.170 1.00 41.34 280 ARG A N 1
ATOM 2128 C CA . ARG A 1 280 ? -32.667 37.231 10.876 1.00 41.34 280 ARG A CA 1
ATOM 2129 C C . ARG A 1 280 ? -31.780 37.967 9.865 1.00 41.34 280 ARG A C 1
ATOM 2131 O O . ARG A 1 280 ? -31.362 37.361 8.889 1.00 41.34 280 ARG A O 1
ATOM 2138 N N . THR A 1 281 ? -31.405 39.216 10.131 1.00 39.16 281 THR A N 1
ATOM 2139 C CA . THR A 1 281 ? -30.515 40.021 9.270 1.00 39.16 281 THR A CA 1
ATOM 2140 C C . THR A 1 281 ? -29.035 39.991 9.67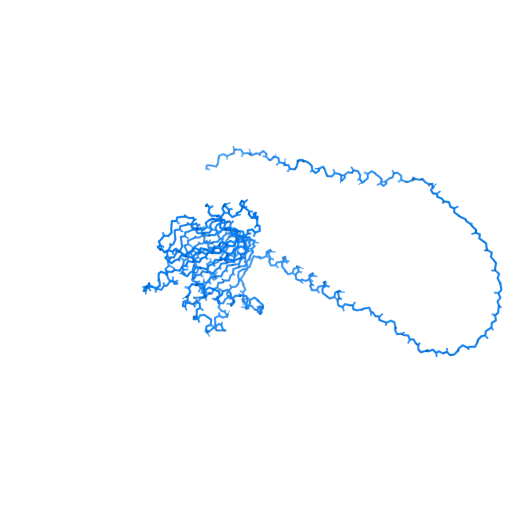9 1.00 39.16 281 THR A C 1
ATOM 2142 O O . THR A 1 281 ? -28.207 40.577 8.992 1.00 39.16 281 THR A O 1
ATOM 2145 N N . ALA A 1 282 ? -28.665 39.250 10.732 1.00 39.75 282 ALA A N 1
ATOM 2146 C CA . ALA A 1 282 ? -27.270 39.073 11.172 1.00 39.75 282 ALA A CA 1
ATOM 2147 C C . ALA A 1 282 ? -26.587 37.793 10.633 1.00 39.75 282 ALA A C 1
ATOM 2149 O O . ALA A 1 282 ? -25.469 37.477 11.028 1.00 39.75 282 ALA A O 1
ATOM 2150 N N . LEU A 1 283 ? -27.250 37.045 9.742 1.00 42.88 283 LEU A N 1
ATOM 2151 C CA . LEU A 1 283 ? -26.771 35.763 9.200 1.00 42.88 283 LEU A CA 1
ATOM 2152 C C . LEU A 1 283 ? -26.780 35.729 7.663 1.00 42.88 283 LEU A C 1
ATOM 2154 O O . LEU A 1 283 ? -26.972 34.682 7.048 1.00 42.88 283 LEU A O 1
ATOM 2158 N N . ILE A 1 284 ? -26.536 36.877 7.029 1.00 39.75 284 ILE A N 1
ATOM 2159 C CA . ILE A 1 284 ? -26.185 36.921 5.608 1.00 39.75 284 ILE A CA 1
ATOM 2160 C C . ILE A 1 284 ? -24.668 36.749 5.515 1.00 39.75 284 ILE A C 1
ATOM 2162 O O . ILE A 1 284 ? -23.897 37.695 5.660 1.00 39.75 284 ILE A O 1
ATOM 2166 N N . LEU A 1 285 ? -24.248 35.498 5.328 1.00 40.50 285 LEU A N 1
ATOM 2167 C CA . LEU A 1 285 ? -22.877 35.140 4.983 1.00 40.50 285 LEU A CA 1
ATOM 2168 C C . LEU A 1 285 ? -22.628 35.562 3.525 1.00 40.50 285 LEU A C 1
ATOM 2170 O O . LEU A 1 285 ? -23.175 34.958 2.601 1.00 40.50 285 LEU A O 1
ATOM 2174 N N . ASP A 1 286 ? -21.826 36.605 3.320 1.00 41.69 286 ASP A N 1
ATOM 2175 C CA . ASP A 1 286 ? -21.386 37.048 1.994 1.00 41.69 286 ASP A CA 1
ATOM 2176 C C . ASP A 1 286 ? -20.468 35.981 1.366 1.00 41.69 286 ASP A C 1
ATOM 2178 O O . ASP A 1 286 ? -19.339 35.745 1.803 1.00 41.69 286 ASP A O 1
ATOM 2182 N N . LYS A 1 287 ? -20.986 35.281 0.351 1.00 49.28 287 LYS A N 1
ATOM 2183 C CA . LYS A 1 287 ? -20.346 34.138 -0.321 1.00 49.28 287 LYS A CA 1
ATOM 2184 C C . LYS A 1 287 ? -19.404 34.534 -1.466 1.00 49.28 287 LYS A C 1
ATOM 2186 O O . LYS A 1 287 ? -19.210 33.729 -2.374 1.00 49.28 287 LYS A O 1
ATOM 2191 N N . THR A 1 288 ? -18.793 35.725 -1.459 1.00 44.38 288 THR A N 1
ATOM 2192 C CA . THR A 1 288 ? -17.946 36.139 -2.601 1.00 44.38 288 THR A CA 1
ATOM 2193 C C . THR A 1 288 ? -16.458 36.407 -2.359 1.00 44.38 288 THR A C 1
ATOM 2195 O O . THR A 1 288 ? -15.750 36.541 -3.354 1.00 44.38 288 THR A O 1
ATOM 2198 N N . ARG A 1 289 ? -15.890 36.373 -1.137 1.00 51.09 289 ARG A N 1
ATOM 2199 C CA . ARG A 1 289 ? -14.413 36.509 -0.945 1.00 51.09 289 ARG A CA 1
ATOM 2200 C C . ARG A 1 289 ? -13.828 35.798 0.293 1.00 51.09 289 ARG A C 1
ATOM 2202 O O . ARG A 1 289 ? -13.223 36.423 1.161 1.00 51.09 289 ARG A O 1
ATOM 2209 N N . GLY A 1 290 ? -13.948 34.473 0.362 1.00 42.72 290 GLY A N 1
ATOM 2210 C CA . GLY A 1 290 ? -13.413 33.657 1.463 1.00 42.72 290 GLY A CA 1
ATOM 2211 C C . GLY A 1 290 ? -11.908 33.355 1.388 1.00 42.72 290 GLY A C 1
ATOM 2212 O O . GLY A 1 290 ? -11.532 32.223 1.118 1.00 42.72 290 GLY A O 1
ATOM 2213 N N . PHE A 1 291 ? -11.044 34.334 1.672 1.00 38.06 291 PHE A N 1
ATOM 2214 C CA . PHE A 1 291 ? -9.647 34.077 2.064 1.00 38.06 291 PHE A CA 1
ATOM 2215 C C . PHE A 1 291 ? -9.263 34.976 3.248 1.00 38.06 291 PHE A C 1
ATOM 2217 O O . PHE A 1 291 ? -9.016 36.170 3.078 1.00 38.06 291 PHE A O 1
ATOM 2224 N N . MET A 1 292 ? -9.169 34.402 4.452 1.00 50.00 292 MET A N 1
ATOM 2225 C CA . MET A 1 292 ? -8.531 35.064 5.596 1.00 50.00 292 MET A CA 1
ATOM 2226 C C . MET A 1 292 ? -7.008 34.963 5.449 1.00 50.00 292 MET A C 1
ATOM 2228 O O . MET A 1 292 ? -6.432 33.878 5.513 1.00 50.00 292 MET A O 1
ATOM 2232 N N . LYS A 1 293 ? -6.338 36.103 5.248 1.00 39.22 293 LYS A N 1
ATOM 2233 C CA . LYS A 1 293 ? -4.873 36.192 5.305 1.00 39.22 293 LYS A CA 1
ATOM 2234 C C . LYS A 1 293 ? -4.428 36.201 6.767 1.00 39.22 293 LYS A C 1
ATOM 2236 O O . LYS A 1 293 ? -4.662 37.176 7.473 1.00 39.22 293 LYS A O 1
ATOM 2241 N N . TYR A 1 294 ? -3.745 35.150 7.203 1.00 46.12 294 TYR A N 1
ATOM 2242 C CA . TYR A 1 294 ? -3.004 35.172 8.464 1.00 46.12 294 TYR A CA 1
ATOM 2243 C C . TYR A 1 294 ? -1.643 35.847 8.252 1.00 46.12 294 TYR A C 1
ATOM 2245 O O . TYR A 1 294 ? -0.903 35.489 7.331 1.00 46.12 294 TYR A O 1
ATOM 2253 N N . ASN A 1 295 ? -1.296 36.813 9.108 1.00 38.53 295 ASN A N 1
ATOM 2254 C CA . ASN A 1 295 ? 0.040 37.409 9.129 1.00 38.53 295 ASN A CA 1
ATOM 2255 C C . ASN A 1 295 ? 1.053 36.365 9.623 1.00 38.53 295 ASN A C 1
ATOM 2257 O O . ASN A 1 295 ? 1.013 35.948 10.780 1.00 38.53 295 ASN A O 1
ATOM 2261 N N . ARG A 1 296 ? 1.975 35.942 8.749 1.00 48.91 296 ARG A N 1
ATOM 2262 C CA . ARG A 1 296 ? 3.102 35.077 9.124 1.00 48.91 296 ARG A CA 1
ATOM 2263 C C . ARG A 1 296 ? 4.060 35.865 10.019 1.00 48.91 296 ARG A C 1
ATOM 2265 O O . ARG A 1 296 ? 4.658 36.835 9.562 1.00 48.91 296 ARG A O 1
ATOM 2272 N N . ARG A 1 297 ? 4.242 35.433 11.271 1.00 57.53 297 ARG A N 1
ATOM 2273 C CA . ARG A 1 297 ? 5.391 35.858 12.083 1.00 57.53 297 ARG A CA 1
ATOM 2274 C C . ARG A 1 297 ? 6.651 35.221 11.501 1.00 57.53 297 ARG A C 1
ATOM 2276 O O . ARG A 1 297 ? 6.736 34.003 11.382 1.00 57.53 297 ARG A O 1
ATOM 2283 N N . SER A 1 298 ? 7.601 36.054 11.098 1.00 58.28 298 SER A N 1
ATOM 2284 C CA . SER A 1 298 ? 8.917 35.642 10.619 1.00 58.28 298 SER A CA 1
ATOM 2285 C C . SER A 1 298 ? 9.892 35.578 11.792 1.00 58.28 298 SER A C 1
ATOM 2287 O O . SER A 1 298 ? 10.680 36.500 11.995 1.00 58.28 298 SER A O 1
ATOM 2289 N N . GLU A 1 299 ? 9.842 34.506 12.573 1.00 52.00 299 GLU A N 1
ATOM 2290 C CA . GLU A 1 299 ? 10.920 34.193 13.513 1.00 52.00 299 GLU A CA 1
ATOM 2291 C C . GLU A 1 299 ? 11.791 33.088 12.913 1.00 52.00 299 GLU A C 1
ATOM 2293 O O . GLU A 1 299 ? 11.301 32.055 12.453 1.00 52.00 299 GLU A O 1
ATOM 2298 N N . LYS A 1 300 ? 13.099 33.354 12.836 1.00 45.50 300 LYS A N 1
ATOM 2299 C CA . LYS A 1 300 ? 14.097 32.386 12.380 1.00 45.50 300 LYS A CA 1
ATOM 2300 C C . LYS A 1 300 ? 14.310 31.376 13.503 1.00 45.50 300 LYS A C 1
ATOM 2302 O O . LYS A 1 300 ? 14.845 31.748 14.542 1.00 45.50 300 LYS A O 1
ATOM 2307 N N . TYR A 1 301 ? 13.933 30.123 13.272 1.00 44.72 301 TYR A N 1
ATOM 2308 C CA . TYR A 1 301 ? 14.363 29.018 14.124 1.00 44.72 301 TYR A CA 1
ATOM 2309 C C . TYR A 1 301 ? 15.892 28.916 14.064 1.00 44.72 301 TYR A C 1
ATOM 2311 O O . TYR A 1 301 ? 16.467 28.784 12.979 1.00 44.72 301 TYR A O 1
ATOM 2319 N N . ARG A 1 302 ? 16.534 29.021 15.223 1.00 47.78 302 ARG A N 1
ATOM 2320 C CA . ARG A 1 302 ? 17.930 28.663 15.450 1.00 47.78 302 ARG A CA 1
ATOM 2321 C C . ARG A 1 302 ? 17.980 27.731 16.644 1.00 47.78 302 ARG A C 1
ATOM 2323 O O . ARG A 1 302 ? 17.222 28.007 17.598 1.00 47.78 302 ARG A O 1
#

Secondary structure (DSSP, 8-state):
-HHHHHHHHHTTT-SPTTSEEEEEEEEE-TTTTTTPPTTEEEEEEEEE-TTTTTT-EEEEEEEE--TT--S-GGGSEEE-SSTTTT--EEEEEEEEEE-TTTTTT-EEEEEEEEEE-TTTTTT-EEEEEEE-S---SSBTTT--EEEEEEE-SSS-GGGTB--SSEEEEE---HHHHHHHHHHHHHHHHHH--HHHHHHHHTHHHHGGGEEEEEEHHHHHHHHHHHHHHHHHHHHHT-------PPPPPPP----------------------TTSTTTTSS----TT--------------